Protein 3DDJ (pdb70)

Sequence (270 aa):
NLYFQGNIETLIKNPPILSKEEDRLGSAFKKINEGGIIGRIIVANEKIEGLLTTRDLLSTVESYCCSQGDLYHISSTTPIIIDYTPNPVTVYNTSDEFTAINIVTRNFGSLPVVDINDKPVGIVTEREFLLLYKDLDEIFPVKVFSTKVQTIYKEVRRLDQAVKLLRRGFRRLPVIDDDNNKKVVGIVTVVNAIKKQLAKAVDKLDPDYFYGKVVVKDVVTNLVTIDELASVNRAAAEIVVKRIGSLLILNKDNTIRGIITERDLLIALHHILVEKFKEK

Organism: Saccharolobus solfataricus (strain ATCC 35092 / DSM 1617 / JCM 11322 / P2) (NCBI:txid273057)

Radius of gyration: 19.52 Å; Cα contacts (8 Å, |Δi|>4): 515; chains: 1; bounding box: 47×36×57 Å

Foldseek 3Di:
DVLQVDAPLSFFFPQAEAEQQAACLVCLVRQCPVPPQKYFYDDQATFFIAGLLLLLCLCVPPLAALVSLQCNRGHGPNVRGTPDAAAESRHHPLVVLCVLVVDDQKHFYAHPVRGTGGMHGLLRCLVVLVPDDQDDFLLVQDFVAAAEEQQAAQNVVSNVSVVPDQKHFYAYPVQATQFIAGSVQQSNQSSVCSVVSNCCSRRVDTNNRTGRDAAADARRHGLNVVSVVSVVPDFKHFHADPVRHGGDMHGSSSSSNVVSVRVVVVVVVD

B-factor: mean 29.73, std 10.99, range [14.61, 75.35]

Solvent-accessible surface area: 13476 Å² total

InterPro domains:
  IPR000644 CBS domain [PF00571] (4-54)
  IPR000644 CBS domain [PF00571] (78-128)
  IPR000644 CBS domain [PF00571] (142-193)
  IPR000644 CBS domain [PF00571] (210-265)
  IPR000644 CBS domain [PS51371] (7-62)
  IPR000644 CBS domain [PS51371] (80-139)
  IPR000644 CBS domain [PS51371] (143-199)
  IPR000644 CBS domain [PS51371] (214-270)
  IPR000644 CBS domain [SM00116] (10-56)
  IPR000644 CBS domain [SM00116] (83-131)
  IPR000644 CBS domain [SM00116] (146-194)
  IPR000644 CBS domain [SM00116] (217-265)
  IPR046342 CBS domain superfamily [G3DSA:3.10.580.10] (1-133)
  IPR046342 CBS domain superfamily [G3DSA:3.10.580.10] (134-277)
  IPR046342 CBS domain superfamily [SSF54631] (2-55)
  IPR046342 CBS domain superfamily [SSF54631] (70-195)
  IPR046342 CBS domain superfamily [SSF54631] (207-268)
  IPR051257 Diverse Function CBS-Domain-Containing Protein [PTHR43080] (72-195)

Nearest PDB structures (foldseek):
  3ddj-assembly1_A  TM=1.001E+00  e=5.338E-58  Saccharolobus solfataricus
  4gqy-assembly3_D  TM=8.101E-01  e=2.310E-08  Arabidopsis thaliana
  4gqw-assembly1_A-2  TM=7.712E-01  e=8.957E-08  Arabidopsis thaliana
  3lqn-assembly1_A-2  TM=7.778E-01  e=1.943E-07  Bacillus anthracis
  6xnu-assembly1_B  TM=7.429E-01  e=3.117E-06  Listeria monocytogenes

Secondary structure (DSSP, 8-state):
--TT---GGG--BS--EE-TTSBHHHHHHHTTGGG--EEEEESSSEEEEEEHHHHHGGGTT----HHHHHHHHTSBGGG--BS---EETTS-HHHHHH---S--SEEEEE-TTS-EEEEEEHHHHGGGGGGS----BGGG---S---EETTSBHHHHHH---S--SEEEEE-TTS-EEEEEEHHHHHHHHHHHHHHT-THHHHT-BGGG------B--TTSBHHHHHH--TT--SEEEEE-TTS-EEEEEEHHHHHHHHHHHH--TTTT-

CATH classification: 3.10.580.10 (+1 more: 3.10.580.10)

Structure (mmCIF, N/CA/C/O backbone):
data_3DDJ
#
_entry.id   3DDJ
#
_cell.length_a   39.560
_cell.length_b   48.090
_cell.length_c   83.280
_cell.angle_alpha   90.000
_cell.angle_beta   93.830
_cell.angle_gamma   90.000
#
_symmetry.space_group_name_H-M   'P 1 21 1'
#
loop_
_entity.id
_entity.type
_entity.pdbx_description
1 polymer 'CBS domain-containing protein'
2 non-polymer 'ADENOSINE MONOPHOSPHATE'
3 non-polymer DI(HYDROXYETHYL)ETHER
4 water water
#
loop_
_atom_site.group_PDB
_atom_site.id
_atom_site.type_symbol
_atom_site.label_atom_id
_atom_site.label_alt_id
_atom_site.label_comp_id
_atom_site.label_asym_id
_atom_site.label_entity_id
_atom_site.label_seq_id
_atom_site.pdbx_PDB_ins_code
_atom_site.Cartn_x
_atom_site.Cartn_y
_atom_site.Cartn_z
_atom_site.occupancy
_atom_site.B_iso_or_equiv
_atom_site.auth_seq_id
_atom_site.auth_comp_id
_atom_site.auth_asym_id
_atom_site.auth_atom_id
_atom_site.pdbx_PDB_model_num
ATOM 1 N N . ASN A 1 14 ? 3.386 17.738 -47.340 1.00 53.63 -5 ASN A N 1
ATOM 2 C CA . ASN A 1 14 ? 2.238 18.176 -46.478 1.00 53.45 -5 ASN A CA 1
ATOM 3 C C . ASN A 1 14 ? 1.603 17.041 -45.663 1.00 51.98 -5 ASN A C 1
ATOM 4 O O . ASN A 1 14 ? 0.512 17.210 -45.110 1.00 53.46 -5 ASN A O 1
ATOM 6 N N . LEU A 1 15 ? 2.296 15.903 -45.563 1.00 49.46 -4 LEU A N 1
ATOM 7 C CA . LEU A 1 15 ? 1.710 14.679 -44.993 1.00 45.81 -4 LEU A CA 1
ATOM 8 C C . LEU A 1 15 ? 1.562 14.659 -43.455 1.00 43.29 -4 LEU A C 1
ATOM 9 O O . LEU A 1 15 ? 0.630 14.040 -42.945 1.00 39.80 -4 LEU A O 1
ATOM 14 N N . TYR A 1 16 ? 2.452 15.302 -42.715 1.00 43.54 -3 TYR A N 1
ATOM 15 C CA . TYR A 1 16 ? 2.299 15.357 -41.241 1.00 46.45 -3 TYR A CA 1
ATOM 16 C C . TYR A 1 16 ? 1.034 16.125 -40.786 1.00 45.23 -3 TYR A C 1
ATOM 17 O O . TYR A 1 16 ? 0.423 15.777 -39.759 1.00 47.13 -3 TYR A O 1
ATOM 26 N N . PHE A 1 17 ? 0.658 17.130 -41.578 1.00 46.05 -2 PHE A N 1
ATOM 27 C CA . PHE A 1 17 ? -0.576 17.909 -41.397 1.00 46.57 -2 PHE A CA 1
ATOM 28 C C . PHE A 1 17 ? -1.792 17.225 -41.975 1.00 43.89 -2 PHE A C 1
ATOM 29 O O . PHE A 1 17 ? -2.928 17.700 -41.780 1.00 39.63 -2 PHE A O 1
ATOM 37 N N . GLN A 1 18 ? -1.562 16.151 -42.732 1.00 40.05 -1 GLN A N 1
ATOM 38 C CA . GLN A 1 18 ? -2.633 15.476 -43.453 1.00 39.46 -1 GLN A CA 1
ATOM 39 C C . GLN A 1 18 ? -3.138 14.217 -42.751 1.00 34.95 -1 GLN A C 1
ATOM 40 O O . GLN A 1 18 ? -4.059 13.560 -43.236 1.00 31.97 -1 GLN A O 1
ATOM 46 N N . GLY A 1 19 ? -2.570 13.924 -41.579 1.00 33.06 0 GLY A N 1
ATOM 47 C CA . GLY A 1 19 ? -3.107 12.887 -40.690 1.00 32.39 0 GLY A CA 1
ATOM 48 C C . GLY A 1 19 ? -4.591 13.043 -40.438 1.00 32.45 0 GLY A C 1
ATOM 49 O O . GLY A 1 19 ? -5.112 14.161 -40.397 1.00 34.65 0 GLY A O 1
ATOM 58 N N . ASN A 1 21 ? -6.023 12.383 -37.750 1.00 28.41 2 ASN A N 1
ATOM 59 C CA . ASN A 1 21 ? -6.241 12.775 -36.377 1.00 27.91 2 ASN A CA 1
ATOM 60 C C . ASN A 1 21 ? -4.952 12.780 -35.546 1.00 26.24 2 ASN A C 1
ATOM 61 O O . ASN A 1 21 ? -3.854 12.491 -36.025 1.00 25.90 2 ASN A O 1
ATOM 66 N N . ILE A 1 22 ? -5.112 13.180 -34.291 1.00 26.05 3 ILE A N 1
ATOM 67 C CA . ILE A 1 22 ? -4.007 13.327 -33.361 1.00 24.87 3 ILE A CA 1
ATOM 68 C C . ILE A 1 22 ? -3.241 12.000 -33.111 1.00 24.59 3 ILE A C 1
ATOM 69 O O . ILE A 1 22 ? -2.098 12.003 -32.621 1.00 25.42 3 ILE A O 1
ATOM 74 N N . GLU A 1 23 ? -3.837 10.859 -33.433 1.00 28.71 4 GLU A N 1
ATOM 75 C CA . GLU A 1 23 ? -3.129 9.562 -33.316 1.00 29.01 4 GLU A CA 1
ATOM 76 C C . GLU A 1 23 ? -1.844 9.535 -34.172 1.00 29.42 4 GLU A C 1
ATOM 77 O O . GLU A 1 23 ? -0.902 8.804 -33.855 1.00 30.69 4 GLU A O 1
ATOM 83 N N . THR A 1 24 ? -1.816 10.325 -35.243 1.00 28.64 5 THR A N 1
ATOM 84 C CA . THR A 1 24 ? -0.598 10.515 -36.068 1.00 29.62 5 THR A CA 1
ATOM 85 C C . THR A 1 24 ? 0.617 10.895 -35.226 1.00 30.03 5 THR A C 1
ATOM 86 O O . THR A 1 24 ? 1.733 10.465 -35.478 1.00 31.45 5 THR A O 1
ATOM 90 N N . LEU A 1 25 ? 0.382 11.684 -34.190 1.00 29.79 6 LEU A N 1
ATOM 91 C CA . LEU A 1 25 ? 1.431 12.356 -33.470 1.00 29.21 6 LEU A CA 1
ATOM 92 C C . LEU A 1 25 ? 1.710 11.757 -32.085 1.00 24.76 6 LEU A C 1
ATOM 93 O O . LEU A 1 25 ? 2.793 11.941 -31.538 1.00 28.35 6 LEU A O 1
ATOM 106 N N . ILE A 1 27 ? 2.243 9.760 -28.512 1.00 22.56 8 ILE A N 1
ATOM 107 C CA . ILE A 1 27 ? 3.045 8.704 -27.923 1.00 25.20 8 ILE A CA 1
ATOM 108 C C . ILE A 1 27 ? 2.078 7.694 -27.348 1.00 26.99 8 ILE A C 1
ATOM 109 O O . ILE A 1 27 ? 1.224 8.050 -26.567 1.00 24.04 8 ILE A O 1
ATOM 114 N N . LYS A 1 28 ? 2.199 6.432 -27.772 1.00 26.38 9 LYS A N 1
ATOM 115 C CA . LYS A 1 28 ? 1.325 5.333 -27.298 1.00 27.57 9 LYS A CA 1
ATOM 116 C C . LYS A 1 28 ? 1.930 4.769 -26.017 1.00 27.87 9 LYS A C 1
ATOM 117 O O . LYS A 1 28 ? 3.080 4.987 -25.726 1.00 30.17 9 LYS A O 1
ATOM 123 N N . ASN A 1 29 ? 1.199 4.047 -25.201 1.00 34.01 10 ASN A N 1
ATOM 124 C CA . ASN A 1 29 ? 1.895 3.523 -23.980 1.00 36.74 10 ASN A CA 1
ATOM 125 C C . ASN A 1 29 ? 2.688 4.558 -23.106 1.00 37.78 10 ASN A C 1
ATOM 126 O O . ASN A 1 29 ? 3.814 4.302 -22.642 1.00 38.08 10 ASN A O 1
ATOM 131 N N . PRO A 1 30 ? 2.073 5.728 -22.818 1.00 35.81 11 PRO A N 1
ATOM 132 C CA . PRO A 1 30 ?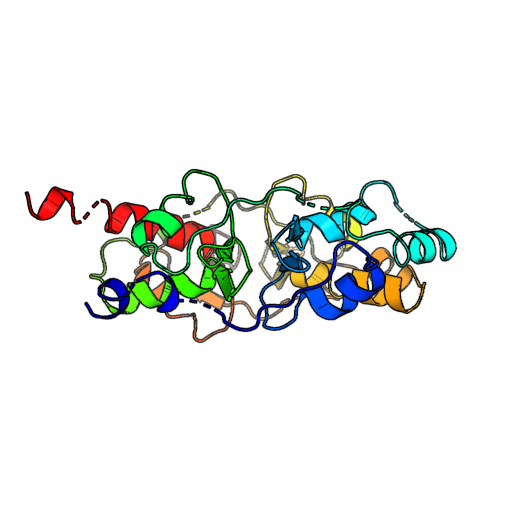 2.690 6.700 -21.924 1.00 34.88 11 PRO A CA 1
ATOM 133 C C . PRO A 1 30 ? 2.632 6.135 -20.497 1.00 28.85 11 PRO A C 1
ATOM 134 O O . PRO A 1 30 ? 1.851 5.239 -20.261 1.00 27.22 11 PRO A O 1
ATOM 138 N N . PRO A 1 31 ? 3.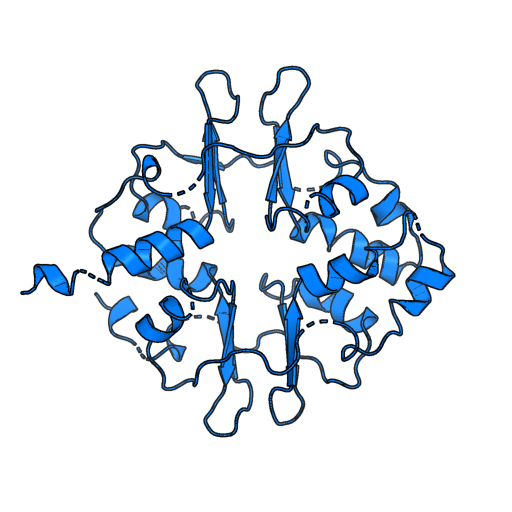461 6.649 -19.567 1.00 30.87 12 PRO A N 1
ATOM 139 C CA . PRO A 1 31 ? 3.362 6.135 -18.205 1.00 28.65 12 PRO A CA 1
ATOM 140 C C . PRO A 1 31 ? 1.974 6.429 -17.594 1.00 26.19 12 PRO A C 1
ATOM 141 O O . PRO A 1 31 ? 1.461 7.561 -17.676 1.00 28.20 12 PRO A O 1
ATOM 145 N N . ILE A 1 32 ? 1.381 5.396 -17.009 1.00 25.23 13 ILE A N 1
ATOM 146 C CA . ILE A 1 32 ? 0.089 5.474 -16.345 1.00 25.57 13 ILE A CA 1
ATOM 147 C C . ILE A 1 32 ? 0.234 4.865 -14.955 1.00 26.43 13 ILE A C 1
ATOM 148 O O . ILE A 1 32 ? 0.938 3.880 -14.793 1.00 26.32 13 ILE A O 1
ATOM 153 N N . LEU A 1 33 ? -0.380 5.490 -13.954 1.00 25.45 14 LEU A N 1
ATOM 154 C CA . LEU A 1 33 ? -0.533 4.915 -12.617 1.00 24.60 14 LEU A CA 1
ATOM 155 C C . LEU A 1 33 ? -1.979 5.088 -12.187 1.00 24.71 14 LEU A C 1
ATOM 156 O O . LEU A 1 33 ? -2.727 5.878 -12.786 1.00 25.46 14 LEU A O 1
ATOM 161 N N . SER A 1 34 ? -2.384 4.352 -11.162 1.00 25.44 15 SER A N 1
ATOM 162 C CA . SER A 1 34 ? -3.743 4.468 -10.651 1.00 25.89 15 SER A CA 1
ATOM 163 C C . SER A 1 34 ? -3.815 5.505 -9.552 1.00 25.45 15 SER A C 1
ATOM 164 O O . SER A 1 34 ? -2.798 5.906 -8.964 1.00 24.83 15 SER A O 1
ATOM 167 N N . LYS A 1 35 ? -5.026 5.963 -9.279 1.00 30.18 16 LYS A N 1
ATOM 168 C CA . LYS A 1 35 ? -5.249 6.947 -8.219 1.00 34.20 16 LYS A CA 1
ATOM 169 C C . LYS A 1 35 ? -4.870 6.381 -6.816 1.00 31.59 16 LYS A C 1
ATOM 170 O O . LYS A 1 35 ? -4.533 7.160 -5.921 1.00 35.64 16 LYS A O 1
ATOM 176 N N . GLU A 1 36 ? -4.888 5.051 -6.665 1.00 32.23 17 GLU A N 1
ATOM 177 C CA A GLU A 1 36 ? -4.522 4.391 -5.393 0.50 32.88 17 GLU A CA 1
ATOM 178 C CA B GLU A 1 36 ? -4.517 4.405 -5.383 0.50 32.68 17 GLU A CA 1
ATOM 179 C C . GLU A 1 36 ? -3.001 4.294 -5.224 1.00 31.23 17 GLU A C 1
ATOM 180 O O . GLU A 1 36 ? -2.510 3.961 -4.146 1.00 30.39 17 GLU A O 1
ATOM 191 N N . ASP A 1 37 ? -2.249 4.548 -6.290 1.00 26.39 18 ASP A N 1
ATOM 192 C CA . ASP A 1 37 ? -0.785 4.508 -6.212 1.00 25.00 18 ASP A CA 1
ATOM 193 C C . ASP A 1 37 ? -0.232 5.649 -5.362 1.00 23.85 18 ASP A C 1
ATOM 194 O O . ASP A 1 37 ? -0.907 6.630 -5.104 1.00 25.56 18 ASP A O 1
ATOM 199 N N . ARG A 1 38 ? 1.022 5.499 -4.929 1.00 26.04 19 ARG A N 1
ATOM 200 C CA . ARG A 1 38 ? 1.691 6.448 -4.057 1.00 23.85 19 ARG A CA 1
ATOM 201 C C . ARG A 1 38 ? 2.775 7.202 -4.849 1.00 22.50 19 ARG A C 1
ATOM 202 O O . ARG A 1 38 ? 3.214 6.756 -5.910 1.00 22.40 19 ARG A O 1
ATOM 210 N N . LEU A 1 39 ? 3.177 8.365 -4.348 1.00 21.49 20 LEU A N 1
ATOM 211 C CA . LEU A 1 39 ? 4.146 9.197 -5.059 1.00 21.97 20 LEU A CA 1
ATOM 212 C C . LEU A 1 39 ? 5.498 8.498 -5.280 1.00 19.74 20 LEU A C 1
ATOM 213 O O . LEU A 1 39 ? 6.165 8.780 -6.267 1.00 20.66 20 LEU A O 1
ATOM 218 N N . GLY A 1 40 ? 5.894 7.609 -4.358 1.00 19.85 21 GLY A N 1
ATOM 219 C CA . GLY A 1 40 ? 7.115 6.813 -4.558 1.00 23.66 21 GLY A CA 1
ATOM 220 C C . GLY A 1 40 ? 7.191 6.158 -5.932 1.00 24.83 21 GLY A C 1
ATOM 221 O O . GLY A 1 40 ? 8.217 6.254 -6.631 1.00 25.28 21 GLY A O 1
ATOM 222 N N . SER A 1 41 ? 6.087 5.527 -6.346 1.00 24.50 22 SER A N 1
ATOM 223 C CA . SER A 1 41 ? 5.982 4.913 -7.675 1.00 23.10 22 SER A CA 1
ATOM 224 C C . SER A 1 41 ? 6.094 5.946 -8.785 1.00 21.96 22 SER A C 1
ATOM 225 O O . SER A 1 41 ? 6.675 5.672 -9.834 1.00 23.88 22 SER A O 1
ATOM 228 N N . ALA A 1 42 ? 5.510 7.129 -8.565 1.00 21.99 23 ALA A N 1
ATOM 229 C CA . ALA A 1 42 ? 5.536 8.225 -9.536 1.00 21.64 23 ALA A CA 1
ATOM 230 C C . ALA A 1 42 ? 6.955 8.759 -9.753 1.00 24.06 23 ALA A C 1
ATOM 231 O O . ALA A 1 42 ? 7.365 9.018 -10.902 1.00 21.39 23 ALA A O 1
ATOM 233 N N . PHE A 1 43 ? 7.705 8.916 -8.649 1.00 23.76 24 PHE A N 1
ATOM 234 C CA . PHE A 1 43 ? 9.105 9.388 -8.741 1.00 24.99 24 PHE A CA 1
ATOM 235 C C . PHE A 1 43 ? 9.973 8.462 -9.618 1.00 26.21 24 PHE A C 1
ATOM 236 O O . PHE A 1 43 ? 10.851 8.926 -10.345 1.00 28.14 24 PHE A O 1
ATOM 244 N N . LYS A 1 44 ? 9.697 7.177 -9.572 1.00 26.71 25 LYS A N 1
ATOM 245 C CA . LYS A 1 44 ? 10.389 6.191 -10.426 1.00 28.99 25 LYS A CA 1
ATOM 246 C C . LYS A 1 44 ? 9.990 6.258 -11.904 1.00 32.80 25 LYS A C 1
ATOM 247 O O . LYS A 1 44 ? 10.838 6.110 -12.780 1.00 31.82 25 LYS A O 1
ATOM 253 N N . LYS A 1 45 ? 8.719 6.537 -12.185 1.00 30.13 26 LYS A N 1
ATOM 254 C CA . LYS A 1 45 ? 8.220 6.532 -13.566 1.00 33.01 26 LYS A CA 1
ATOM 255 C C . LYS A 1 45 ? 8.205 7.894 -14.286 1.00 32.21 26 LYS A C 1
ATOM 256 O O . LYS A 1 45 ? 7.913 7.961 -15.483 1.00 32.20 26 LYS A O 1
ATOM 262 N N . ILE A 1 46 ? 8.459 8.982 -13.568 1.00 29.76 27 ILE A N 1
ATOM 263 C CA . ILE A 1 46 ? 8.140 10.307 -14.102 1.00 31.53 27 ILE A CA 1
ATOM 264 C C . ILE A 1 46 ? 8.886 10.654 -15.412 1.00 37.08 27 ILE A C 1
ATOM 265 O O . ILE A 1 46 ? 8.336 11.356 -16.273 1.00 37.74 27 ILE A O 1
ATOM 270 N N . ASN A 1 47 ? 10.107 10.161 -15.576 1.00 36.13 28 ASN A N 1
ATOM 271 C CA . ASN A 1 47 ? 10.871 10.514 -16.777 1.00 39.39 28 ASN A CA 1
ATOM 272 C C . ASN A 1 47 ? 10.840 9.395 -17.858 1.00 39.97 28 ASN A C 1
ATOM 273 O O . ASN A 1 47 ? 11.570 9.469 -18.868 1.00 38.40 28 ASN A O 1
ATOM 278 N N . GLU A 1 48 ? 9.977 8.391 -17.661 1.00 39.29 29 GLU A N 1
ATOM 279 C CA . GLU A 1 48 ? 9.769 7.312 -18.630 1.00 40.88 29 GLU A CA 1
ATOM 280 C C . GLU A 1 48 ? 9.351 7.848 -20.003 1.00 41.71 29 GLU A C 1
ATOM 281 O O . GLU A 1 48 ? 8.427 8.652 -20.113 1.00 39.31 29 GLU A O 1
ATOM 287 N N . GLY A 1 49 ? 10.051 7.412 -21.053 1.00 43.43 30 GLY A N 1
ATOM 288 C CA . GLY A 1 49 ? 9.833 7.930 -22.413 1.00 42.07 30 GLY A CA 1
ATOM 289 C C . GLY A 1 49 ? 10.183 9.397 -22.611 1.00 42.80 30 GLY A C 1
ATOM 290 O O . GLY A 1 49 ? 9.878 9.977 -23.669 1.00 43.82 30 GLY A O 1
ATOM 291 N N . GLY A 1 50 ? 10.797 10.028 -21.601 1.00 41.17 31 GLY A N 1
ATOM 292 C CA . GLY A 1 50 ? 11.042 11.475 -21.636 1.00 38.31 31 GLY A CA 1
ATOM 293 C C . GLY A 1 50 ? 9.785 12.319 -21.681 1.00 36.67 31 GLY A C 1
ATOM 294 O O . GLY A 1 50 ? 9.791 13.473 -22.165 1.00 36.21 31 GLY A O 1
ATOM 295 N N . ILE A 1 51 ? 8.683 11.774 -21.176 1.00 33.08 32 ILE A N 1
ATOM 296 C CA A ILE A 1 51 ? 7.412 12.495 -21.226 0.50 31.89 32 ILE A CA 1
ATOM 297 C CA B ILE A 1 51 ? 7.414 12.480 -21.233 0.50 31.74 32 ILE A CA 1
ATOM 298 C C . ILE A 1 51 ? 7.364 13.573 -20.142 1.00 30.42 32 ILE A C 1
ATOM 299 O O . ILE A 1 51 ? 6.986 14.725 -20.404 1.00 30.92 32 ILE A O 1
ATOM 308 N N . GLY A 1 52 ? 7.767 13.224 -18.927 1.00 27.35 33 GLY A N 1
ATOM 309 C CA . GLY A 1 52 ? 7.766 14.175 -17.823 1.00 24.90 33 GLY A CA 1
ATOM 310 C C . GLY A 1 52 ? 6.406 14.357 -17.157 1.00 25.13 33 GLY A C 1
ATOM 311 O O . GLY A 1 52 ? 6.241 15.276 -16.348 1.00 25.04 33 GLY A O 1
ATOM 312 N N . ARG A 1 53 ? 5.435 13.519 -17.542 1.00 23.73 34 ARG A N 1
ATOM 313 C CA . ARG A 1 53 ? 4.090 13.491 -16.945 1.00 24.90 34 ARG A CA 1
ATOM 314 C C . ARG A 1 53 ? 3.581 12.063 -16.853 1.00 24.16 34 ARG A C 1
ATOM 315 O O . ARG A 1 53 ? 3.946 11.202 -17.653 1.00 25.61 34 ARG A O 1
ATOM 323 N N . ILE A 1 54 ? 2.755 11.818 -15.851 1.00 22.54 35 ILE A N 1
ATOM 324 C CA . ILE A 1 54 ? 2.123 10.515 -15.648 1.00 19.80 35 ILE A CA 1
ATOM 325 C C . ILE A 1 54 ? 0.612 10.692 -15.698 1.00 19.09 35 ILE A C 1
ATOM 326 O O . ILE A 1 54 ? 0.055 11.463 -14.951 1.00 19.68 35 ILE A O 1
ATOM 331 N N . ILE A 1 55 ? -0.033 9.957 -16.579 1.00 19.15 36 ILE A N 1
ATOM 332 C CA . ILE A 1 55 ? -1.503 9.932 -16.615 1.00 19.91 36 ILE A CA 1
ATOM 333 C C . ILE A 1 55 ? -1.974 9.083 -15.438 1.00 18.86 36 ILE A C 1
ATOM 334 O O . ILE A 1 55 ? -1.453 8.007 -15.202 1.00 22.32 36 ILE A O 1
ATOM 339 N N . VAL A 1 56 ? -2.951 9.594 -14.691 1.00 20.55 37 VAL A N 1
ATOM 340 C CA . VAL A 1 56 ? -3.535 8.845 -13.570 1.00 19.19 37 VAL A CA 1
ATOM 341 C C . VAL A 1 56 ? -4.902 8.365 -14.069 1.00 19.58 37 VAL A C 1
ATOM 342 O O . VAL A 1 56 ? -5.729 9.176 -14.525 1.00 20.70 37 VAL A O 1
ATOM 346 N N . ALA A 1 57 ? -5.080 7.057 -14.062 1.00 22.69 38 ALA A N 1
ATOM 347 C CA . ALA A 1 57 ? -6.275 6.451 -14.603 1.00 22.31 38 ALA A CA 1
ATOM 348 C C . ALA A 1 57 ? -6.494 5.109 -13.977 1.00 27.74 38 ALA A C 1
ATOM 349 O O . ALA A 1 57 ? -5.573 4.451 -13.499 1.00 27.61 38 ALA A O 1
ATOM 351 N N . ASN A 1 58 ? -7.741 4.697 -14.014 1.00 33.62 39 ASN A N 1
ATOM 352 C CA . ASN A 1 58 ? -8.054 3.303 -13.781 1.00 36.14 39 ASN A CA 1
ATOM 353 C C . ASN A 1 58 ? -8.704 2.813 -15.081 1.00 36.75 39 ASN A C 1
ATOM 354 O O . ASN A 1 58 ? -7.987 2.531 -16.047 1.00 39.99 39 ASN A O 1
ATOM 359 N N . GLU A 1 59 ? -10.017 2.772 -15.163 1.00 33.39 40 GLU A N 1
ATOM 360 C CA . GLU A 1 59 ? -10.653 2.563 -16.463 1.00 34.44 40 GLU A CA 1
ATOM 361 C C . GLU A 1 59 ? -10.611 3.895 -17.220 1.00 34.03 40 GLU A C 1
ATOM 362 O O . GLU A 1 59 ? -10.152 3.952 -18.353 1.00 40.51 40 GLU A O 1
ATOM 364 N N . LYS A 1 60 ? -11.056 4.959 -16.562 1.00 29.71 41 LYS A N 1
ATOM 365 C CA . LYS A 1 60 ? -11.088 6.277 -17.147 1.00 27.23 41 LYS A CA 1
ATOM 366 C C . LYS A 1 60 ? -9.963 7.138 -16.574 1.00 24.50 41 LYS A C 1
ATOM 367 O O . LYS A 1 60 ? -9.490 6.911 -15.469 1.00 22.66 41 LYS A O 1
ATOM 371 N N . ILE A 1 61 ? -9.527 8.113 -17.351 1.00 22.12 42 ILE A N 1
ATOM 372 C CA . ILE A 1 61 ? -8.583 9.108 -16.847 1.00 20.12 42 ILE A CA 1
ATOM 373 C C . ILE A 1 61 ? -9.173 9.897 -15.657 1.00 19.29 42 ILE A C 1
ATOM 374 O O . ILE A 1 61 ? -10.340 10.295 -15.669 1.00 20.29 42 ILE A O 1
ATOM 379 N N . GLU A 1 62 ? -8.351 10.080 -14.620 1.00 19.18 43 GLU A N 1
ATOM 380 C CA . GLU A 1 62 ? -8.705 10.846 -13.430 1.00 21.01 43 GLU A CA 1
ATOM 381 C C . GLU A 1 62 ? -7.833 12.067 -13.149 1.00 20.24 43 GLU A C 1
ATOM 382 O O . GLU A 1 62 ? -8.242 12.994 -12.421 1.00 18.96 43 GLU A O 1
ATOM 388 N N . GLY A 1 63 ? -6.612 12.049 -13.651 1.00 19.78 44 GLY A N 1
ATOM 389 C CA . GLY A 1 63 ? -5.688 13.105 -13.313 1.00 20.38 44 GLY A CA 1
ATOM 390 C C . GLY A 1 63 ? -4.446 13.060 -14.157 1.00 20.27 44 GLY A C 1
ATOM 391 O O . GLY A 1 63 ? -4.232 12.139 -14.941 1.00 18.14 44 GLY A O 1
ATOM 392 N N . LEU A 1 64 ? -3.646 14.098 -14.015 1.00 23.57 45 LEU A N 1
ATOM 393 C CA . LEU A 1 64 ? -2.366 14.176 -14.687 1.00 21.04 45 LEU A CA 1
ATOM 394 C C . LEU A 1 64 ? -1.350 14.671 -13.664 1.00 21.45 45 LEU A C 1
ATOM 395 O O . LEU A 1 64 ? -1.565 15.702 -13.000 1.00 22.57 45 LEU A O 1
ATOM 400 N N . LEU A 1 65 ? -0.284 13.903 -13.499 1.00 21.46 46 LEU A N 1
ATOM 401 C CA . LEU A 1 65 ? 0.733 14.223 -12.512 1.00 22.84 46 LEU A CA 1
ATOM 402 C C . LEU A 1 65 ? 1.947 14.701 -13.269 1.00 22.23 46 LEU A C 1
ATOM 403 O O . LEU A 1 65 ? 2.592 13.950 -13.999 1.00 20.98 46 LEU A O 1
ATOM 408 N N . THR A 1 66 ? 2.214 15.995 -13.156 1.00 23.07 47 THR A N 1
ATOM 409 C CA . THR A 1 66 ? 3.289 16.637 -13.918 1.00 24.59 47 THR A CA 1
ATOM 410 C C . THR A 1 66 ? 4.578 16.691 -13.103 1.00 26.33 47 THR A C 1
ATOM 411 O O . THR A 1 66 ? 4.597 16.493 -11.878 1.00 22.28 47 THR A O 1
ATOM 415 N N . THR A 1 67 ? 5.662 16.995 -13.794 1.00 26.62 48 THR A N 1
ATOM 416 C CA . THR A 1 67 ? 6.944 17.211 -13.122 1.00 26.86 48 THR A CA 1
ATOM 417 C C . THR A 1 67 ? 6.848 18.321 -12.097 1.00 26.09 48 THR A C 1
ATOM 418 O O . THR A 1 67 ? 7.344 18.173 -10.991 1.00 24.72 48 THR A O 1
ATOM 422 N N . ARG A 1 68 ? 6.199 19.415 -12.451 1.00 28.82 49 ARG A N 1
ATOM 423 C CA . ARG A 1 68 ? 5.926 20.497 -11.512 1.00 30.26 49 ARG A CA 1
ATOM 424 C C . ARG A 1 68 ? 5.187 20.042 -10.268 1.00 30.64 49 ARG A C 1
ATOM 425 O O . ARG A 1 68 ? 5.552 20.420 -9.137 1.00 28.87 49 ARG A O 1
ATOM 433 N N . ASP A 1 69 ? 4.145 19.232 -10.481 1.00 28.58 50 ASP A N 1
ATOM 434 C CA . ASP A 1 69 ? 3.344 18.642 -9.387 1.00 26.14 50 ASP A CA 1
ATOM 435 C C . ASP A 1 69 ? 4.259 17.928 -8.409 1.00 26.33 50 ASP A C 1
ATOM 436 O O . ASP A 1 69 ? 4.172 18.139 -7.211 1.00 25.31 50 ASP A O 1
ATOM 441 N N . LEU A 1 70 ? 5.157 17.108 -8.926 1.00 22.61 51 LEU A N 1
ATOM 442 C CA . LEU A 1 70 ? 6.033 16.339 -8.060 1.00 24.84 51 LEU A CA 1
ATOM 443 C C . LEU A 1 70 ? 7.057 17.209 -7.401 1.00 25.23 51 LEU A C 1
ATOM 444 O O . LEU A 1 70 ? 7.372 16.976 -6.231 1.00 23.49 51 LEU A O 1
ATOM 449 N N . LEU A 1 71 ? 7.614 18.193 -8.128 1.00 23.14 52 LEU A N 1
ATOM 450 C CA . LEU A 1 71 ? 8.598 19.102 -7.508 1.00 25.07 52 LEU A CA 1
ATOM 451 C C . LEU A 1 71 ? 7.973 19.954 -6.408 1.00 24.59 52 LEU A C 1
ATOM 452 O O . LEU A 1 71 ? 8.658 20.329 -5.459 1.00 24.81 52 LEU A O 1
ATOM 457 N N . SER A 1 72 ? 6.682 20.253 -6.525 1.00 23.67 53 SER A N 1
ATOM 458 C CA . SER A 1 72 ? 5.962 20.987 -5.477 1.00 25.74 53 SER A CA 1
ATOM 459 C C . SER A 1 72 ? 5.860 20.278 -4.102 1.00 26.42 53 SER A C 1
ATOM 460 O O . SER A 1 72 ? 5.601 20.926 -3.076 1.00 26.59 53 SER A O 1
ATOM 463 N N . THR A 1 73 ? 6.110 18.971 -4.069 1.00 24.05 54 THR A N 1
ATOM 464 C CA . THR A 1 73 ? 6.096 18.215 -2.804 1.00 24.10 54 THR A CA 1
ATOM 465 C C . THR A 1 73 ? 7.065 18.782 -1.763 1.00 26.82 54 THR A C 1
ATOM 466 O O . THR A 1 73 ? 6.785 18.734 -0.577 1.00 28.76 54 THR A O 1
ATOM 470 N N . VAL A 1 74 ? 8.182 19.352 -2.195 1.00 29.66 55 VAL A N 1
ATOM 471 C CA . VAL A 1 74 ? 9.144 19.917 -1.244 1.00 34.69 55 VAL A CA 1
ATOM 472 C C . VAL A 1 74 ? 9.058 21.450 -1.159 1.00 38.28 55 VAL A C 1
ATOM 473 O O . VAL A 1 74 ? 9.993 22.103 -0.670 1.00 42.14 55 VAL A O 1
ATOM 477 N N . GLU A 1 75 ? 7.947 22.014 -1.612 1.00 39.58 56 GLU A N 1
ATOM 478 C CA . GLU A 1 75 ? 7.808 23.460 -1.739 1.00 45.43 56 GLU A CA 1
ATOM 479 C C . GLU A 1 75 ? 7.906 24.121 -0.369 1.00 47.94 56 GLU A C 1
ATOM 480 O O . GLU A 1 75 ? 8.504 25.203 -0.251 1.00 49.89 56 GLU A O 1
ATOM 482 N N . SER A 1 76 ? 7.360 23.466 0.663 1.00 50.99 57 SER A N 1
ATOM 483 C CA . SER A 1 76 ? 7.464 23.977 2.056 1.00 52.38 57 SER A CA 1
ATOM 484 C C . SER A 1 76 ? 8.511 23.252 2.934 1.00 54.87 57 SER A C 1
ATOM 485 O O . SER A 1 76 ? 8.267 23.059 4.133 1.00 56.92 57 SER A O 1
ATOM 487 N N . TYR A 1 77 ? 9.648 22.843 2.346 1.00 54.43 58 TYR A N 1
ATOM 488 C CA . TYR A 1 77 ? 10.806 22.324 3.108 1.00 55.10 58 TYR A CA 1
ATOM 489 C C . TYR A 1 77 ? 12.104 23.044 2.715 1.00 57.27 58 TYR A C 1
ATOM 490 O O . TYR A 1 77 ? 12.187 23.659 1.648 1.00 58.07 58 TYR A O 1
ATOM 499 N N . CYS A 1 78 ? 13.121 22.926 3.571 1.00 57.80 59 CYS A N 1
ATOM 500 C CA . CYS A 1 78 ? 14.435 23.529 3.332 1.00 57.75 59 CYS A CA 1
ATOM 501 C C . CYS A 1 78 ? 15.572 22.524 3.616 1.00 57.52 59 CYS A C 1
ATOM 502 O O . CYS A 1 78 ? 15.345 21.428 4.159 1.00 56.72 59 CYS A O 1
ATOM 504 N N . CYS A 1 82 ? 13.891 19.351 5.772 1.00 42.92 63 CYS A N 1
ATOM 505 C CA . CYS A 1 82 ? 13.497 18.104 5.109 1.00 41.00 63 CYS A CA 1
ATOM 506 C C . CYS A 1 82 ? 14.190 16.824 5.626 1.00 37.93 63 CYS A C 1
ATOM 507 O O . CYS A 1 82 ? 15.331 16.506 5.264 1.00 39.89 63 CYS A O 1
ATOM 510 N N . SER A 1 83 ? 13.457 16.083 6.442 1.00 31.14 64 SER A N 1
ATOM 511 C CA . SER A 1 83 ? 14.006 14.949 7.157 1.00 27.09 64 SER A CA 1
ATOM 512 C C . SER A 1 83 ? 13.879 13.668 6.343 1.00 22.72 64 SER A C 1
ATOM 513 O O . SER A 1 83 ? 13.202 13.644 5.333 1.00 22.85 64 SER A O 1
ATOM 516 N N . GLN A 1 84 ? 14.501 12.591 6.826 1.00 23.23 65 GLN A N 1
ATOM 517 C CA . GLN A 1 84 ? 14.243 11.225 6.342 1.00 21.09 65 GLN A CA 1
ATOM 518 C C . GLN A 1 84 ? 12.747 10.893 6.427 1.00 20.16 65 GLN A C 1
ATOM 519 O O . GLN A 1 84 ? 12.163 10.347 5.468 1.00 18.99 65 GLN A O 1
ATOM 525 N N . GLY A 1 85 ? 12.117 11.230 7.554 1.00 19.93 66 GLY A N 1
ATOM 526 C CA . GLY A 1 85 ? 10.672 11.017 7.757 1.00 21.07 66 GLY A CA 1
ATOM 527 C C . GLY A 1 85 ? 9.791 11.775 6.773 1.00 21.97 66 GLY A C 1
ATOM 528 O O . GLY A 1 85 ? 8.811 11.233 6.267 1.00 22.12 66 GLY A O 1
ATOM 529 N N . ASP A 1 86 ? 10.166 13.025 6.500 1.00 21.81 67 ASP A N 1
ATOM 530 C CA . ASP A 1 86 ? 9.465 13.869 5.526 1.00 23.20 67 ASP A CA 1
ATOM 531 C C . ASP A 1 86 ? 9.492 13.258 4.141 1.00 20.94 67 ASP A C 1
ATOM 532 O O . ASP A 1 86 ? 8.500 13.229 3.433 1.00 22.36 67 ASP A O 1
ATOM 537 N N . LEU A 1 87 ? 10.666 12.793 3.734 1.00 19.41 68 LEU A N 1
ATOM 538 C CA . LEU A 1 87 ? 10.807 12.115 2.452 1.00 19.94 68 LEU A CA 1
ATOM 539 C C . LEU A 1 87 ? 10.016 10.810 2.384 1.00 20.24 68 LEU A C 1
ATOM 540 O O . LEU A 1 87 ? 9.428 10.487 1.363 1.00 20.67 68 LEU A O 1
ATOM 545 N N . TYR A 1 88 ? 9.988 10.064 3.479 1.00 19.31 69 TYR A N 1
ATOM 546 C CA . TYR A 1 88 ? 9.176 8.865 3.548 1.00 19.09 69 TYR A CA 1
ATOM 547 C C . TYR A 1 88 ? 7.698 9.192 3.380 1.00 20.02 69 TYR A C 1
ATOM 548 O O . TYR A 1 88 ? 6.967 8.525 2.639 1.00 16.52 69 TYR A O 1
ATOM 557 N N . HIS A 1 89 ? 7.254 10.238 4.063 1.00 20.75 70 HIS A N 1
ATOM 558 C CA . HIS A 1 89 ? 5.868 10.648 3.927 1.00 24.00 70 HIS A CA 1
ATOM 559 C C . HIS A 1 89 ? 5.471 11.117 2.524 1.00 20.90 70 HIS A C 1
ATOM 560 O O . HIS A 1 89 ? 4.379 10.792 2.042 1.00 20.58 70 HIS A O 1
ATOM 567 N N . ILE A 1 90 ? 6.374 11.791 1.853 1.00 21.77 71 ILE A N 1
ATOM 568 C CA . ILE A 1 90 ? 6.183 12.063 0.422 1.00 20.21 71 ILE A CA 1
ATOM 569 C C . ILE A 1 90 ? 6.040 10.758 -0.364 1.00 21.71 71 ILE A C 1
ATOM 570 O O . ILE A 1 90 ? 5.082 10.574 -1.092 1.00 19.52 71 ILE A O 1
ATOM 575 N N . SER A 1 91 ? 6.953 9.816 -0.130 1.00 19.92 72 SER A N 1
ATOM 576 C CA A SER A 1 91 ? 6.964 8.549 -0.854 0.50 20.45 72 SER A CA 1
ATOM 577 C CA B SER A 1 91 ? 6.970 8.527 -0.855 0.50 20.11 72 SER A CA 1
ATOM 578 C C . SER A 1 91 ? 5.640 7.783 -0.726 1.00 20.75 72 SER A C 1
ATOM 579 O O . SER A 1 91 ? 5.176 7.158 -1.680 1.00 20.32 72 SER A O 1
ATOM 584 N N . THR A 1 92 ? 5.022 7.865 0.448 1.00 20.52 73 THR A N 1
ATOM 585 C CA . THR A 1 92 ? 3.796 7.106 0.738 1.00 22.13 73 THR A CA 1
ATOM 586 C C . THR A 1 92 ? 2.523 7.952 0.516 1.00 22.82 73 THR A C 1
ATOM 587 O O . THR A 1 92 ? 1.421 7.490 0.806 1.00 24.05 73 THR A O 1
ATOM 591 N N . THR A 1 93 ? 2.673 9.179 0.019 1.00 24.34 74 THR A N 1
ATOM 592 C CA . THR A 1 93 ? 1.525 10.075 -0.239 1.00 24.82 74 THR A CA 1
ATOM 593 C C . THR A 1 93 ? 0.743 9.557 -1.424 1.00 24.72 74 THR A C 1
ATOM 594 O O . THR A 1 93 ? 1.338 9.206 -2.449 1.00 21.88 74 THR A O 1
ATOM 598 N N . PRO A 1 94 ? -0.598 9.477 -1.282 1.00 25.45 75 PRO A N 1
ATOM 599 C CA . PRO A 1 94 ? -1.466 9.102 -2.409 1.00 25.03 75 PRO A CA 1
ATOM 600 C C . PRO A 1 94 ? -1.306 10.056 -3.590 1.00 24.88 75 PRO A C 1
ATOM 601 O O . PRO A 1 94 ? -1.204 11.263 -3.420 1.00 21.33 75 PRO A O 1
ATOM 605 N N . ILE A 1 95 ? -1.231 9.507 -4.795 1.00 25.30 76 ILE A N 1
ATOM 606 C CA A ILE A 1 95 ? -1.066 10.328 -6.001 0.50 24.85 76 ILE A CA 1
ATOM 607 C CA B ILE A 1 95 ? -1.046 10.330 -5.981 0.50 26.47 76 ILE A CA 1
ATOM 608 C C . ILE A 1 95 ? -2.192 11.367 -6.112 1.00 24.88 76 ILE A C 1
ATOM 609 O O . ILE A 1 95 ? -2.000 12.477 -6.588 1.00 23.88 76 ILE A O 1
ATOM 618 N N . ILE A 1 96 ? -3.365 11.022 -5.639 1.00 24.54 77 ILE A N 1
ATOM 619 C CA . ILE A 1 96 ? -4.494 11.972 -5.700 1.00 27.44 77 ILE A CA 1
ATOM 620 C C . ILE A 1 96 ? -4.249 13.298 -5.009 1.00 26.84 77 ILE A C 1
ATOM 621 O O . ILE A 1 96 ? -4.899 14.304 -5.360 1.00 27.28 77 ILE A O 1
ATOM 626 N N . ASP A 1 97 ? -3.311 13.325 -4.047 1.00 24.91 78 ASP A N 1
ATOM 627 C CA . ASP A 1 97 ? -3.035 14.536 -3.287 1.00 25.54 78 ASP A CA 1
ATOM 628 C C . ASP A 1 97 ? -2.269 15.570 -4.064 1.00 26.69 78 ASP A C 1
ATOM 629 O O . ASP A 1 97 ? -2.324 16.739 -3.731 1.00 29.72 78 ASP A O 1
ATOM 634 N N . TYR A 1 98 ? -1.563 15.156 -5.107 1.00 24.66 79 TYR A N 1
ATOM 635 C CA . TYR A 1 98 ? -0.739 16.055 -5.904 1.00 24.67 79 TYR A CA 1
ATOM 636 C C . TYR A 1 98 ? -1.066 16.080 -7.406 1.00 24.06 79 TYR A C 1
ATOM 637 O O . TYR A 1 98 ? -0.597 16.961 -8.119 1.00 21.96 79 TYR A O 1
ATOM 654 N N . THR A 1 100 ? -3.023 16.755 -10.888 1.00 24.68 81 THR A N 1
ATOM 655 C CA . THR A 1 100 ? -4.018 17.693 -11.394 1.00 24.67 81 THR A CA 1
ATOM 656 C C . THR A 1 100 ? -5.258 16.861 -11.772 1.00 22.41 81 THR A C 1
ATOM 657 O O . THR A 1 100 ? -5.198 16.040 -12.702 1.00 22.24 81 THR A O 1
ATOM 661 N N . PRO A 1 101 ? -6.358 17.015 -11.025 1.00 21.70 82 PRO A N 1
ATOM 662 C CA . PRO A 1 101 ? -7.559 16.258 -11.363 1.00 21.31 82 PRO A CA 1
ATOM 663 C C . PRO A 1 101 ? -8.261 16.867 -12.563 1.00 20.02 82 PRO A C 1
ATOM 664 O O . PRO A 1 101 ? -7.972 18.011 -12.942 1.00 22.45 82 PRO A O 1
ATOM 668 N N . ASN A 1 102 ? -9.120 16.067 -13.176 1.00 18.53 83 ASN A N 1
ATOM 669 C CA . ASN A 1 102 ? -9.923 16.502 -14.300 1.00 17.29 83 ASN A CA 1
ATOM 670 C C . ASN A 1 102 ? -9.108 17.240 -15.369 1.00 16.07 83 ASN A C 1
ATOM 671 O O . ASN A 1 102 ? -9.463 18.349 -15.799 1.00 19.84 83 ASN A O 1
ATOM 676 N N . PRO A 1 103 ? -8.035 16.601 -15.868 1.00 19.59 84 PRO A N 1
ATOM 677 C CA . PRO A 1 103 ? -7.197 17.288 -16.840 1.00 20.30 84 PRO A CA 1
ATOM 678 C C . PRO A 1 103 ? -7.859 17.453 -18.177 1.00 19.12 84 PRO A C 1
ATOM 679 O O . PRO A 1 103 ? -8.778 16.723 -18.515 1.00 19.31 84 PRO A O 1
ATOM 683 N N . VAL A 1 104 ? -7.395 18.430 -18.929 1.00 20.18 85 VAL A N 1
ATOM 684 C CA . VAL A 1 104 ? -7.893 18.656 -20.266 1.00 17.61 85 VAL A CA 1
ATOM 685 C C . VAL A 1 104 ? -7.261 17.588 -21.153 1.00 17.65 85 VAL A C 1
ATOM 686 O O . VAL A 1 104 ? -6.043 17.333 -21.072 1.00 21.39 85 VAL A O 1
ATOM 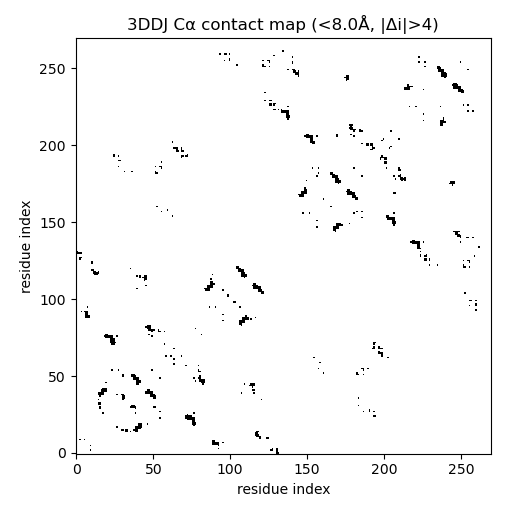690 N N . THR A 1 105 ? -8.079 16.995 -22.000 1.00 18.03 86 THR A N 1
ATOM 691 C CA . THR A 1 105 ? -7.663 15.869 -22.838 1.00 19.20 86 THR A CA 1
ATOM 692 C C . THR A 1 105 ? -8.190 16.128 -24.255 1.00 24.21 86 THR A C 1
ATOM 693 O O . THR A 1 105 ? -8.988 17.036 -24.468 1.00 25.45 86 THR A O 1
ATOM 697 N N . VAL A 1 106 ? -7.729 15.347 -25.219 1.00 22.77 87 VAL A N 1
ATOM 698 C CA . VAL A 1 106 ? -8.385 15.343 -26.543 1.00 22.60 87 VAL A CA 1
ATOM 699 C C . VAL A 1 106 ? -8.736 13.924 -26.895 1.00 21.87 87 VAL A C 1
ATOM 700 O O . VAL A 1 106 ? -8.073 12.983 -26.433 1.00 20.94 87 VAL A O 1
ATOM 704 N N . TYR A 1 107 ? -9.780 13.753 -27.694 1.00 21.47 88 TYR A N 1
ATOM 705 C CA . TYR A 1 107 ? -10.119 12.436 -28.197 1.00 23.59 88 TYR A CA 1
ATOM 706 C C . TYR A 1 107 ? -9.158 11.994 -29.292 1.00 22.44 88 TYR A C 1
ATOM 707 O O . TYR A 1 107 ? -8.612 12.805 -30.050 1.00 26.73 88 TYR A O 1
ATOM 716 N N . ASN A 1 108 ? -8.978 10.682 -29.387 1.00 26.08 89 ASN A N 1
ATOM 717 C CA . ASN A 1 108 ? -8.075 10.105 -30.372 1.00 25.66 89 ASN A CA 1
ATOM 718 C C . ASN A 1 108 ? -8.511 10.391 -31.827 1.00 26.05 89 ASN A C 1
ATOM 719 O O . ASN A 1 108 ? -7.676 10.429 -32.732 1.00 27.69 89 ASN A O 1
ATOM 724 N N . THR A 1 109 ? -9.797 10.665 -32.012 1.00 26.84 90 THR A N 1
ATOM 725 C CA . THR A 1 109 ? -10.361 10.984 -33.327 1.00 30.25 90 THR A CA 1
ATOM 726 C C . THR A 1 109 ? -10.298 12.480 -33.656 1.00 30.26 90 THR A C 1
ATOM 727 O O . THR A 1 109 ? -10.724 12.902 -34.742 1.00 31.63 90 THR A O 1
ATOM 731 N N . SER A 1 110 ? -9.772 13.287 -32.730 1.00 25.57 91 SER A N 1
ATOM 732 C CA . SER A 1 110 ? -9.713 14.715 -32.922 1.00 24.85 91 SER A CA 1
ATOM 733 C C . SER A 1 110 ? -8.492 15.127 -33.759 1.00 22.99 91 SER A C 1
ATOM 734 O O . SER A 1 110 ? -7.550 14.362 -33.990 1.00 23.61 91 SER A O 1
ATOM 737 N N . ASP A 1 111 ? -8.516 16.365 -34.188 1.00 25.79 92 ASP A N 1
ATOM 738 C CA . ASP A 1 111 ? -7.542 16.851 -35.147 1.00 28.17 92 ASP A CA 1
ATOM 739 C C . ASP A 1 111 ? -6.333 17.551 -34.498 1.00 27.30 92 ASP A C 1
ATOM 740 O O . ASP A 1 111 ? -6.387 18.053 -33.367 1.00 23.19 92 ASP A O 1
ATOM 745 N N . GLU A 1 112 ? -5.239 17.595 -35.242 1.00 24.58 93 GLU A N 1
ATOM 746 C CA . GLU A 1 112 ? -4.000 18.133 -34.722 1.00 25.49 93 GLU A CA 1
ATOM 747 C C . GLU A 1 112 ? -4.109 19.625 -34.445 1.00 22.68 93 GLU A C 1
ATOM 748 O O . GLU A 1 112 ? -3.523 20.121 -33.476 1.00 20.80 93 GLU A O 1
ATOM 754 N N . PHE A 1 113 ? -4.827 20.357 -35.302 1.00 24.26 94 PHE A N 1
ATOM 755 C CA . PHE A 1 113 ? -4.892 21.808 -35.109 1.00 23.96 94 PHE A CA 1
ATOM 756 C C . PHE A 1 113 ? -5.604 22.188 -33.822 1.00 24.15 94 PHE A C 1
ATOM 757 O O . PHE A 1 113 ? -5.205 23.143 -33.169 1.00 22.40 94 PHE A O 1
ATOM 765 N N . THR A 1 114 ? -6.680 21.480 -33.480 1.00 23.15 95 THR A N 1
ATOM 766 C CA . THR A 1 114 ? -7.406 21.755 -32.216 1.00 22.80 95 THR A CA 1
ATOM 767 C C . THR A 1 114 ? -6.505 21.504 -30.996 1.00 21.30 95 THR A C 1
ATOM 768 O O . THR A 1 114 ? -6.476 22.294 -30.064 1.00 22.23 95 THR A O 1
ATOM 772 N N . ALA A 1 115 ? -5.714 20.441 -31.027 1.00 18.39 96 ALA A N 1
ATOM 773 C CA . ALA A 1 115 ? -4.754 20.155 -29.952 1.00 19.83 96 ALA A CA 1
ATOM 774 C C . ALA A 1 115 ? -3.725 21.266 -29.799 1.00 21.65 96 ALA A C 1
ATOM 775 O O . ALA A 1 115 ? -3.436 21.722 -28.683 1.00 20.02 96 ALA A O 1
ATOM 777 N N . ILE A 1 116 ? -3.156 21.721 -30.913 1.00 20.35 97 ILE A N 1
ATOM 778 C CA . ILE A 1 116 ? -2.256 22.889 -30.880 1.00 20.90 97 ILE A CA 1
ATOM 779 C C . ILE A 1 116 ? -2.927 24.120 -30.256 1.00 21.44 97 ILE A C 1
ATOM 780 O O . ILE A 1 116 ? -2.333 24.789 -29.391 1.00 19.91 97 ILE A O 1
ATOM 785 N N . ASN A 1 117 ? -4.164 24.407 -30.683 1.00 22.49 98 ASN A N 1
ATOM 786 C CA . ASN A 1 117 ? -4.881 25.574 -30.199 1.00 22.33 98 ASN A CA 1
ATOM 787 C C . ASN A 1 117 ? -5.114 25.511 -28.693 1.00 21.27 98 ASN A C 1
ATOM 788 O O . ASN A 1 117 ? -4.912 26.491 -27.979 1.00 22.92 98 ASN A O 1
ATOM 793 N N . ILE A 1 118 ? -5.530 24.355 -28.200 1.00 19.22 99 ILE A N 1
ATOM 794 C CA . ILE A 1 118 ? -5.696 24.160 -26.760 1.00 19.71 99 ILE A CA 1
ATOM 795 C C . ILE A 1 118 ? -4.402 24.427 -25.990 1.00 19.07 99 ILE A C 1
ATOM 796 O O . ILE A 1 118 ? -4.367 25.203 -25.020 1.00 19.72 99 ILE A O 1
ATOM 809 N N . VAL A 1 120 ? -1.656 25.964 -26.893 1.00 21.22 101 VAL A N 1
ATOM 810 C CA . VAL A 1 120 ? -1.189 27.351 -27.017 1.00 21.12 101 VAL A CA 1
ATOM 811 C C . VAL A 1 120 ? -2.040 28.333 -26.203 1.00 22.78 101 VAL A C 1
ATOM 812 O O . VAL A 1 120 ? -1.504 29.055 -25.346 1.00 21.80 101 VAL A O 1
ATOM 816 N N . THR A 1 121 ? -3.356 28.307 -26.410 1.00 23.22 102 THR A N 1
ATOM 817 C CA . THR A 1 121 ? -4.258 29.262 -25.744 1.00 25.88 102 THR A CA 1
ATOM 818 C C . THR A 1 121 ? -4.384 29.072 -24.236 1.00 26.72 102 THR A C 1
ATOM 819 O O . THR A 1 121 ? -4.548 30.037 -23.496 1.00 26.23 102 THR A O 1
ATOM 823 N N . ARG A 1 122 ? -4.283 27.839 -23.773 1.00 25.60 103 ARG A N 1
ATOM 824 C CA . ARG A 1 122 ? -4.565 27.545 -22.384 1.00 26.32 103 ARG A CA 1
ATOM 825 C C . ARG A 1 122 ? -3.322 27.163 -21.630 1.00 25.98 103 ARG A C 1
ATOM 826 O O . ARG A 1 122 ? -3.399 26.886 -20.451 1.00 27.89 103 ARG A O 1
ATOM 834 N N . ASN A 1 123 ? -2.171 27.199 -22.314 1.00 25.35 104 ASN A N 1
ATOM 835 C CA . ASN A 1 123 ? -0.858 27.002 -21.708 1.00 27.60 104 ASN A CA 1
ATOM 836 C C . ASN A 1 123 ? -0.639 25.629 -21.045 1.00 25.61 104 ASN A C 1
ATOM 837 O O . ASN A 1 123 ? -0.314 25.509 -19.859 1.00 26.60 104 ASN A O 1
ATOM 842 N N . PHE A 1 124 ? -0.805 24.585 -21.845 1.00 22.20 105 PHE A N 1
ATOM 843 C CA . PHE A 1 124 ? -0.536 23.227 -21.441 1.00 25.65 105 PHE A CA 1
ATOM 844 C C . PHE A 1 124 ? 0.599 22.721 -22.274 1.00 25.04 105 PHE A C 1
ATOM 845 O O . PHE A 1 124 ? 0.635 22.916 -23.502 1.00 22.70 105 PHE A O 1
ATOM 853 N N . GLY A 1 125 ? 1.564 22.106 -21.611 1.00 24.04 106 GLY A N 1
ATOM 854 C CA . GLY A 1 125 ? 2.664 21.420 -22.305 1.00 21.54 106 GLY A CA 1
ATOM 855 C C . GLY A 1 125 ? 2.401 20.008 -22.802 1.00 21.42 106 GLY A C 1
ATOM 856 O O . GLY A 1 125 ? 3.222 19.447 -23.538 1.00 23.21 106 GLY A O 1
ATOM 857 N N . SER A 1 126 ? 1.237 19.447 -22.443 1.00 22.75 107 SER A N 1
ATOM 858 C CA . SER A 1 126 ? 0.878 18.099 -22.894 1.00 20.79 107 SER A CA 1
ATOM 859 C C . SER A 1 126 ? -0.646 17.992 -22.868 1.00 21.96 107 SER A C 1
ATOM 860 O O . SER A 1 126 ? -1.313 18.709 -22.106 1.00 23.09 107 SER A O 1
ATOM 863 N N . LEU A 1 127 ? -1.175 17.105 -23.693 1.00 19.91 108 LEU A N 1
ATOM 864 C CA . LEU A 1 127 ? -2.567 16.672 -23.585 1.00 17.92 108 LEU A CA 1
ATOM 865 C C . LEU A 1 127 ? -2.636 15.147 -23.596 1.00 19.31 108 LEU A C 1
ATOM 866 O O . LEU A 1 127 ? -2.165 14.522 -24.558 1.00 19.29 108 LEU A O 1
ATOM 871 N N . PRO A 1 128 ? -3.202 14.540 -22.528 1.00 18.87 109 PRO A N 1
ATOM 872 C CA . PRO A 1 128 ? -3.609 13.147 -22.664 1.00 18.14 109 PRO A CA 1
ATOM 873 C C . PRO A 1 128 ? -4.598 12.980 -23.803 1.00 18.47 109 PRO A C 1
ATOM 874 O O . PRO A 1 128 ? -5.427 13.863 -24.053 1.00 19.07 109 PRO A O 1
ATOM 878 N N . VAL A 1 129 ? -4.497 11.843 -24.475 1.00 17.25 110 VAL A N 1
ATOM 879 C CA . VAL A 1 129 ? -5.382 11.469 -25.568 1.00 18.56 110 VAL A CA 1
ATOM 880 C C . VAL A 1 129 ? -6.193 10.286 -25.081 1.00 19.38 110 VAL A C 1
ATOM 881 O O . VAL A 1 129 ? -5.640 9.313 -24.591 1.00 20.94 110 VAL A O 1
ATOM 885 N N . VAL A 1 130 ? -7.506 10.392 -25.209 1.00 23.37 111 VAL A N 1
ATOM 886 C CA . VAL A 1 130 ? -8.398 9.391 -24.688 1.00 21.51 111 VAL A CA 1
ATOM 887 C C . VAL A 1 130 ? -9.336 8.956 -25.793 1.00 24.80 111 VAL A C 1
ATOM 888 O O . VAL A 1 130 ? -9.552 9.696 -26.757 1.00 23.44 111 VAL A O 1
ATOM 892 N N . ASP A 1 131 ? -9.888 7.756 -25.634 1.00 24.42 112 ASP A N 1
ATOM 893 C CA . ASP A 1 131 ? -10.904 7.257 -26.579 1.00 25.40 112 ASP A CA 1
ATOM 894 C C . ASP A 1 131 ? -12.266 7.804 -26.143 1.00 26.60 112 ASP A C 1
ATOM 895 O O . ASP A 1 131 ? -12.366 8.586 -25.176 1.00 26.06 112 ASP A O 1
ATOM 900 N N . ILE A 1 132 ? -13.318 7.409 -26.865 1.00 27.26 113 ILE A N 1
ATOM 901 C CA . ILE A 1 132 ? -14.670 7.917 -26.593 1.00 30.20 113 ILE A CA 1
ATOM 902 C C . ILE A 1 132 ? -15.219 7.569 -25.214 1.00 29.01 113 ILE A C 1
ATOM 903 O O . ILE A 1 132 ? -16.132 8.239 -24.722 1.00 31.20 113 ILE A O 1
ATOM 908 N N . ASN A 1 133 ? -14.674 6.527 -24.597 1.00 30.40 114 ASN A N 1
ATOM 909 C CA . ASN A 1 133 ? -15.039 6.158 -23.234 1.00 29.30 114 ASN A CA 1
ATOM 910 C C . ASN A 1 133 ? -14.123 6.805 -22.164 1.00 30.08 114 ASN A C 1
ATOM 911 O O . ASN A 1 133 ? -14.153 6.423 -20.987 1.00 26.48 114 ASN A O 1
ATOM 916 N N . ASP A 1 134 ? -13.310 7.776 -22.583 1.00 27.95 115 ASP A N 1
ATOM 917 C CA . ASP A 1 134 ? -12.433 8.528 -21.665 1.00 27.88 115 ASP A CA 1
ATOM 918 C C . ASP A 1 134 ? -11.272 7.667 -21.117 1.00 25.09 115 ASP A C 1
ATOM 919 O O . ASP A 1 134 ? -10.660 8.001 -20.090 1.00 23.31 115 ASP A O 1
ATOM 924 N N . LYS A 1 135 ? -10.952 6.579 -21.817 1.00 23.43 116 LYS A N 1
ATOM 925 C CA . LYS A 1 135 ? -9.830 5.741 -21.473 1.00 26.31 116 LYS A CA 1
ATOM 926 C C . LYS A 1 135 ? -8.576 6.292 -22.143 1.00 23.17 116 LYS A C 1
ATOM 927 O O . LYS A 1 135 ? -8.599 6.532 -23.331 1.00 21.74 116 LYS A O 1
ATOM 933 N N . PRO A 1 136 ? -7.474 6.457 -21.386 1.00 25.55 117 PRO A N 1
ATOM 934 C CA . PRO A 1 136 ? -6.289 7.005 -22.007 1.00 24.81 117 PRO A CA 1
ATOM 935 C C . PRO A 1 136 ? -5.704 6.030 -23.040 1.00 26.07 117 PRO A C 1
ATOM 936 O O . PRO A 1 136 ? -5.657 4.830 -22.802 1.00 24.24 117 PRO A O 1
ATOM 940 N N . VAL A 1 137 ? -5.319 6.557 -24.200 1.00 24.33 118 VAL A N 1
ATOM 941 C CA . VAL A 1 137 ? -4.664 5.765 -25.253 1.00 22.00 118 VAL A CA 1
ATOM 942 C C . VAL A 1 137 ? -3.290 6.331 -25.648 1.00 22.77 118 VAL A C 1
ATOM 943 O O . VAL A 1 137 ? -2.528 5.707 -26.392 1.00 20.89 118 VAL 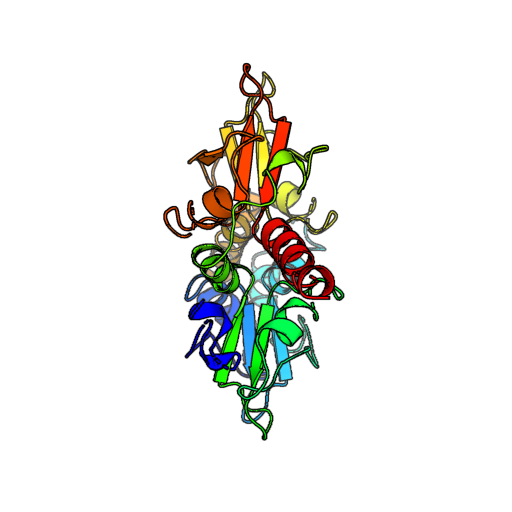A O 1
ATOM 947 N N . GLY A 1 138 ? -2.962 7.509 -25.150 1.00 22.04 119 GLY A N 1
ATOM 948 C CA . GLY A 1 138 ? -1.711 8.133 -25.506 1.00 21.28 119 GLY A CA 1
ATOM 949 C C . GLY A 1 138 ? -1.543 9.508 -24.901 1.00 20.78 119 GLY A C 1
ATOM 950 O O . GLY A 1 138 ? -2.366 9.938 -24.115 1.00 20.97 119 GLY A O 1
ATOM 951 N N . ILE A 1 139 ? -0.506 10.208 -25.339 1.00 20.38 120 ILE A N 1
ATOM 952 C CA . ILE A 1 139 ? -0.251 11.569 -24.924 1.00 22.19 120 ILE A CA 1
ATOM 953 C C . ILE A 1 139 ? 0.484 12.320 -26.049 1.00 23.56 120 ILE A C 1
ATOM 954 O O . ILE A 1 139 ? 1.254 11.723 -26.797 1.00 23.04 120 ILE A O 1
ATOM 959 N N . VAL A 1 140 ? 0.160 13.591 -26.214 1.00 21.36 121 VAL A N 1
ATOM 960 C CA . VAL A 1 140 ? 0.948 14.476 -27.065 1.00 22.50 121 VAL A CA 1
ATOM 961 C C . VAL A 1 140 ? 1.580 15.543 -26.185 1.00 23.60 121 VAL A C 1
ATOM 962 O O . VAL A 1 140 ? 0.944 16.081 -25.278 1.00 23.23 121 VAL A O 1
ATOM 966 N N . THR A 1 141 ? 2.853 15.823 -26.440 1.00 23.57 122 THR A N 1
ATOM 967 C CA . THR A 1 141 ? 3.567 16.865 -25.759 1.00 23.03 122 THR A CA 1
ATOM 968 C C . THR A 1 141 ? 4.081 17.849 -26.849 1.00 20.95 122 THR A C 1
ATOM 969 O O . THR A 1 141 ? 3.929 17.600 -28.038 1.00 22.58 122 THR A O 1
ATOM 973 N N . GLU A 1 142 ? 4.663 18.948 -26.402 1.00 21.80 123 GLU A N 1
ATOM 974 C CA . GLU A 1 142 ? 5.256 19.955 -27.317 1.00 22.19 123 GLU A CA 1
ATOM 975 C C . GLU A 1 142 ? 6.194 19.267 -28.325 1.00 23.47 123 GLU A C 1
ATOM 976 O O . GLU A 1 142 ? 6.188 19.609 -29.494 1.00 23.40 123 GLU A O 1
ATOM 982 N N . ARG A 1 143 ? 6.990 18.308 -27.852 1.00 22.30 124 ARG A N 1
ATOM 983 C CA . ARG A 1 143 ? 7.981 17.641 -28.689 1.00 24.44 124 ARG A CA 1
ATOM 984 C C . ARG A 1 143 ? 7.386 16.998 -29.945 1.00 25.12 124 ARG A C 1
ATOM 985 O O . ARG A 1 143 ? 7.988 17.081 -31.007 1.00 23.72 124 ARG A O 1
ATOM 993 N N . GLU A 1 144 ? 6.172 16.442 -29.838 1.00 23.42 125 GLU A N 1
ATOM 994 C CA . GLU A 1 144 ? 5.563 15.720 -30.954 1.00 25.24 125 GLU A CA 1
ATOM 995 C C . GLU A 1 144 ? 5.149 16.622 -32.114 1.00 27.80 125 GLU A C 1
ATOM 996 O O . GLU A 1 144 ? 4.994 16.142 -33.219 1.00 31.57 125 GLU A O 1
ATOM 1002 N N . PHE A 1 145 ? 4.933 17.911 -31.859 1.00 22.87 126 PHE A N 1
ATOM 1003 C CA . PHE A 1 145 ? 4.524 18.838 -32.907 1.00 23.15 126 PHE A CA 1
ATOM 1004 C C . PHE A 1 145 ? 5.704 19.444 -33.677 1.00 23.31 126 PHE A C 1
ATOM 1005 O O . PHE A 1 145 ? 5.501 20.083 -34.701 1.00 23.65 126 PHE A O 1
ATOM 1013 N N . LEU A 1 146 ? 6.917 19.228 -33.185 1.00 22.75 127 LEU A N 1
ATOM 1014 C CA . LEU A 1 146 ? 8.123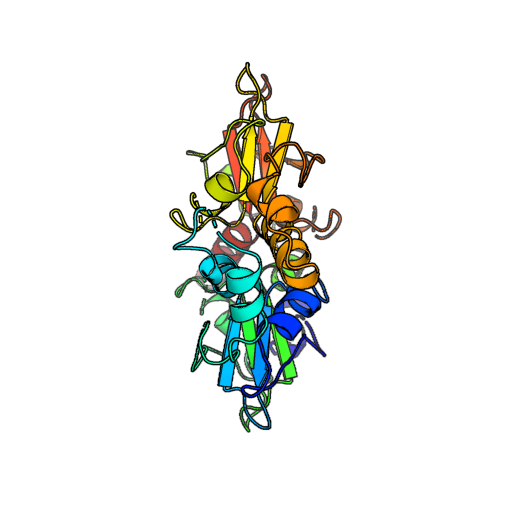 19.688 -33.880 1.00 24.15 127 LEU A CA 1
ATOM 1015 C C . LEU A 1 146 ? 8.260 19.083 -35.313 1.00 25.73 127 LEU A C 1
ATOM 1016 O O . LEU A 1 146 ? 8.801 19.731 -36.215 1.00 24.65 127 LEU A O 1
ATOM 1021 N N . LEU A 1 147 ? 7.778 17.865 -35.502 1.00 23.87 128 LEU A N 1
ATOM 1022 C CA . LEU A 1 147 ? 7.786 17.216 -36.812 1.00 28.56 128 LEU A CA 1
ATOM 1023 C C . LEU A 1 147 ? 6.956 17.941 -37.866 1.00 24.43 128 LEU A C 1
ATOM 1024 O O . LEU A 1 147 ? 7.247 17.834 -39.041 1.00 25.30 128 LEU A O 1
ATOM 1029 N N . LEU A 1 148 ? 5.941 18.694 -37.453 1.00 24.07 129 LEU A N 1
ATOM 1030 C CA . LEU A 1 148 ? 5.102 19.438 -38.421 1.00 23.80 129 LEU A CA 1
ATOM 1031 C C . LEU A 1 148 ? 5.908 20.481 -39.209 1.00 22.61 129 LEU A C 1
ATOM 1032 O O . LEU A 1 148 ? 5.534 20.845 -40.319 1.00 24.44 129 LEU A O 1
ATOM 1037 N N . TYR A 1 149 ? 7.050 20.917 -38.678 1.00 21.17 130 TYR A N 1
ATOM 1038 C CA . TYR A 1 149 ? 7.870 21.884 -39.385 1.00 19.55 130 TYR A CA 1
ATOM 1039 C C . TYR A 1 149 ? 8.543 21.332 -40.651 1.00 24.85 130 TYR A C 1
ATOM 1040 O O . TYR A 1 149 ? 8.929 22.105 -41.511 1.00 25.65 130 TYR A O 1
ATOM 1049 N N . LYS A 1 150 ? 8.664 20.012 -40.764 1.00 28.38 131 LYS A N 1
ATOM 1050 C CA . LYS A 1 150 ? 9.292 19.419 -41.946 1.00 36.18 131 LYS A CA 1
ATOM 1051 C C . LYS A 1 150 ? 8.509 19.819 -43.206 1.00 35.15 131 LYS A C 1
ATOM 1052 O O . LYS A 1 150 ? 9.105 20.107 -44.232 1.00 39.54 131 LYS A O 1
ATOM 1058 N N . ASP A 1 151 ? 7.185 19.874 -43.098 1.00 36.25 132 ASP A N 1
ATOM 1059 C CA . ASP A 1 151 ? 6.281 20.187 -44.223 1.00 41.00 132 ASP A CA 1
ATOM 1060 C C . ASP A 1 151 ? 6.021 21.675 -44.463 1.00 39.86 132 ASP A C 1
ATOM 1061 O O . ASP A 1 151 ? 5.198 22.026 -45.320 1.00 40.69 132 ASP A O 1
ATOM 1066 N N . LEU A 1 152 ? 6.682 22.549 -43.716 1.00 35.04 133 LEU A N 1
ATOM 1067 C CA . LEU A 1 152 ? 6.357 23.962 -43.777 1.00 30.15 133 LEU A CA 1
ATOM 1068 C C . LEU A 1 152 ? 7.434 24.745 -44.471 1.00 29.48 133 LEU A C 1
ATOM 1069 O O . LEU A 1 152 ? 8.598 24.380 -44.435 1.00 27.03 133 LEU A O 1
ATOM 1074 N N . ASP A 1 153 ? 7.000 25.835 -45.092 1.00 32.02 134 ASP A N 1
ATOM 1075 C CA . ASP A 1 153 ? 7.866 26.900 -45.557 1.00 33.77 134 ASP A CA 1
ATOM 1076 C C . ASP A 1 153 ? 8.642 27.489 -44.378 1.00 30.30 134 ASP A C 1
ATOM 1077 O O . ASP A 1 153 ? 8.136 27.517 -43.253 1.00 28.31 134 ASP A O 1
ATOM 1082 N N . GLU A 1 154 ? 9.829 28.000 -44.667 1.00 28.10 135 GLU A N 1
ATOM 1083 C CA . GLU A 1 154 ? 10.613 28.812 -43.715 1.00 30.74 135 GLU A CA 1
ATOM 1084 C C . GLU A 1 154 ? 10.127 30.266 -43.672 1.00 28.91 135 GLU A C 1
ATOM 1085 O O . GLU A 1 154 ? 10.552 31.107 -44.470 1.00 28.13 135 GLU A O 1
ATOM 1091 N N . ILE A 1 155 ? 9.219 30.542 -42.741 1.00 27.35 136 ILE A N 1
ATOM 1092 C CA . ILE A 1 155 ? 8.514 31.809 -42.655 1.00 28.99 136 ILE A CA 1
ATOM 1093 C C . ILE A 1 155 ? 9.139 32.735 -41.620 1.00 26.91 136 ILE A C 1
ATOM 1094 O O . ILE A 1 155 ? 9.378 33.898 -41.914 1.00 25.97 136 ILE A O 1
ATOM 1099 N N . PHE A 1 156 ? 9.413 32.215 -40.428 1.00 23.94 137 PHE A N 1
ATOM 1100 C CA . PHE A 1 156 ? 9.854 33.033 -39.296 1.00 24.47 137 PHE A CA 1
ATOM 1101 C C . PHE A 1 156 ? 11.237 32.675 -38.774 1.00 25.03 137 PHE A C 1
ATOM 1102 O O . PHE A 1 156 ? 11.563 31.496 -38.644 1.00 25.20 137 PHE A O 1
ATOM 1110 N N . PRO A 1 157 ? 12.048 33.701 -38.448 1.00 24.58 138 PRO A N 1
ATOM 1111 C CA . PRO A 1 157 ? 13.318 33.436 -37.786 1.00 22.22 138 PRO A CA 1
ATOM 1112 C C . PRO A 1 157 ? 13.136 33.248 -36.287 1.00 22.62 138 PRO A C 1
ATOM 1113 O O . PRO A 1 157 ? 12.152 33.734 -35.687 1.00 20.78 138 PRO A O 1
ATOM 1117 N N . VAL A 1 158 ? 14.113 32.555 -35.706 1.00 20.80 139 VAL A N 1
ATOM 1118 C CA . VAL A 1 158 ? 14.193 32.306 -34.274 1.00 21.49 139 VAL A CA 1
ATOM 1119 C C . VAL A 1 158 ? 14.022 33.622 -33.487 1.00 20.99 139 VAL A C 1
ATOM 1120 O O . VAL A 1 158 ? 13.312 33.683 -32.461 1.00 19.59 139 VAL A O 1
ATOM 1124 N N . LYS A 1 159 ? 14.628 34.697 -33.995 1.00 21.77 140 LYS A N 1
ATOM 1125 C CA . LYS A 1 159 ? 14.545 36.003 -33.347 1.00 23.14 140 LYS A CA 1
ATOM 1126 C C . LYS A 1 159 ? 13.127 36.467 -32.957 1.00 22.22 140 LYS A C 1
ATOM 1127 O O . LYS A 1 159 ? 12.943 37.103 -31.926 1.00 21.56 140 LYS A O 1
ATOM 1133 N N . VAL A 1 160 ? 12.127 36.153 -33.778 1.00 22.56 141 VAL A N 1
ATOM 1134 C CA . VAL A 1 160 ? 10.762 36.603 -33.554 1.00 21.05 141 VAL A CA 1
ATOM 1135 C C . VAL A 1 160 ? 10.107 35.910 -32.358 1.00 23.03 141 VAL A C 1
ATOM 1136 O O . VAL A 1 160 ? 9.314 36.523 -31.651 1.00 24.45 141 VAL A O 1
ATOM 1140 N N . PHE A 1 161 ? 10.469 34.655 -32.112 1.00 18.56 142 PHE A N 1
ATOM 1141 C CA . PHE A 1 161 ? 9.816 33.856 -31.065 1.00 20.40 142 PHE A CA 1
ATOM 1142 C C . PHE A 1 161 ? 10.668 33.539 -29.832 1.00 21.23 142 PHE A C 1
ATOM 1143 O O . PHE A 1 161 ? 10.166 32.971 -28.860 1.00 23.59 142 PHE A O 1
ATOM 1159 N N . SER A 1 163 ? 12.698 34.209 -26.347 1.00 22.01 144 SER A N 1
ATOM 1160 C CA . SER A 1 163 ? 12.616 35.148 -25.232 1.00 22.22 144 SER A CA 1
ATOM 1161 C C . SER A 1 163 ? 13.963 35.787 -24.973 1.00 21.20 144 SER A C 1
ATOM 1162 O O . SER A 1 163 ? 14.990 35.105 -24.946 1.00 23.36 144 SER A O 1
ATOM 1165 N N . THR A 1 164 ? 13.977 37.097 -24.738 1.00 25.24 145 THR A N 1
ATOM 1166 C CA . THR A 1 164 ? 15.248 37.794 -24.520 1.00 27.48 145 THR A CA 1
ATOM 1167 C C . THR A 1 164 ? 15.535 38.287 -23.103 1.00 30.51 145 THR A C 1
ATOM 1168 O O . THR A 1 164 ? 16.652 38.710 -22.824 1.00 35.29 145 THR A O 1
ATOM 1172 N N . LYS A 1 165 ? 14.597 38.270 -22.185 1.00 28.83 146 LYS A N 1
ATOM 1173 C CA . LYS A 1 165 ? 15.006 38.760 -20.848 1.00 32.84 146 LYS A CA 1
ATOM 1174 C C . LYS A 1 165 ? 15.254 37.527 -20.005 1.00 28.32 146 LYS A C 1
ATOM 1175 O O . LYS A 1 165 ? 14.405 37.110 -19.218 1.00 30.43 146 LYS A O 1
ATOM 1181 N N . VAL A 1 166 ? 16.386 36.885 -20.241 1.00 24.41 147 VAL A N 1
ATOM 1182 C CA . VAL A 1 166 ? 16.511 35.485 -19.839 1.00 22.42 147 VAL A CA 1
ATOM 1183 C C . VAL A 1 166 ? 16.892 35.400 -18.364 1.00 21.97 147 VAL A C 1
ATOM 1184 O O . VAL A 1 166 ? 17.838 36.013 -17.951 1.00 22.31 147 VAL A O 1
ATOM 1188 N N . GLN A 1 167 ? 16.136 34.637 -17.593 1.00 23.04 148 GLN A N 1
ATOM 1189 C CA . GLN A 1 167 ? 16.464 34.375 -16.209 1.00 22.42 148 GLN A CA 1
ATOM 1190 C C . GLN A 1 167 ? 17.565 33.334 -16.172 1.00 22.88 148 GLN A C 1
ATOM 1191 O O . GLN A 1 167 ? 17.397 32.250 -16.698 1.00 21.04 148 GLN A O 1
ATOM 1197 N N . THR A 1 168 ? 18.695 33.685 -15.568 1.00 21.69 149 THR A N 1
ATOM 1198 C CA . THR A 1 168 ? 19.805 32.765 -15.410 1.00 17.57 149 THR A CA 1
ATOM 1199 C C . THR A 1 168 ? 20.063 32.519 -13.926 1.00 20.92 149 THR A C 1
ATOM 1200 O O . THR A 1 168 ? 19.399 33.082 -13.062 1.00 20.34 149 THR A O 1
ATOM 1204 N N . ILE A 1 169 ? 21.015 31.648 -13.645 1.00 19.20 150 ILE A N 1
ATOM 1205 C CA . ILE A 1 169 ? 21.396 31.354 -12.272 1.00 18.83 150 ILE A CA 1
ATOM 1206 C C . ILE A 1 169 ? 22.896 31.085 -12.245 1.00 16.62 150 ILE A C 1
ATOM 1207 O O . ILE A 1 169 ? 23.457 30.509 -13.192 1.00 19.25 150 ILE A O 1
ATOM 1212 N N . TYR A 1 170 ? 23.525 31.431 -11.144 1.00 17.06 151 TYR A N 1
ATOM 1213 C CA . TYR A 1 170 ? 24.968 31.235 -10.995 1.00 17.03 151 TYR A CA 1
ATOM 1214 C C . TYR A 1 170 ? 25.277 29.781 -10.692 1.00 18.67 151 TYR A C 1
ATOM 1215 O O . TYR A 1 170 ? 24.524 29.106 -10.021 1.00 18.69 151 TYR A O 1
ATOM 1224 N N . LYS A 1 171 ? 26.391 29.288 -11.227 1.00 17.87 152 LYS A N 1
ATOM 1225 C CA . LYS A 1 171 ? 26.676 27.844 -11.203 1.00 19.21 152 LYS A CA 1
ATOM 1226 C C . LYS A 1 171 ? 26.837 27.183 -9.827 1.00 18.00 152 LYS A C 1
ATOM 1227 O O . LYS A 1 171 ? 26.701 25.958 -9.707 1.00 20.35 152 LYS A O 1
ATOM 1233 N N . GLU A 1 172 ? 27.172 27.958 -8.783 1.00 19.94 153 GLU A N 1
ATOM 1234 C CA . GLU A 1 172 ? 27.357 27.363 -7.450 1.00 19.58 153 GLU A CA 1
ATOM 1235 C C . GLU A 1 172 ? 26.112 27.411 -6.576 1.00 21.00 153 GLU A C 1
ATOM 1236 O O . GLU A 1 172 ? 26.168 26.953 -5.418 1.00 20.05 153 GLU A O 1
ATOM 1242 N N . VAL A 1 173 ? 24.996 27.941 -7.110 1.00 20.21 154 VAL A N 1
ATOM 1243 C CA . VAL A 1 173 ? 23.727 28.034 -6.383 1.00 20.62 154 VAL A CA 1
ATOM 1244 C C . VAL A 1 173 ? 23.125 26.654 -6.131 1.00 22.52 154 VAL A C 1
ATOM 1245 O O . VAL A 1 173 ? 23.219 25.730 -6.968 1.00 21.83 154 VAL A O 1
ATOM 1249 N N . ARG A 1 174 ? 22.563 26.499 -4.942 1.00 21.29 155 ARG A N 1
ATOM 1250 C CA A ARG A 1 174 ? 21.915 25.265 -4.507 0.50 22.44 155 ARG A CA 1
ATOM 1251 C CA B ARG A 1 174 ? 21.962 25.236 -4.558 0.50 21.89 155 ARG A CA 1
ATOM 1252 C C . ARG A 1 174 ? 20.765 24.866 -5.412 1.00 20.68 155 ARG A C 1
ATOM 1253 O O . ARG A 1 174 ? 19.953 25.699 -5.790 1.00 21.46 155 ARG A O 1
ATOM 1268 N N . LEU A 1 175 ? 20.695 23.578 -5.734 1.00 18.99 156 LEU A N 1
ATOM 1269 C CA . LEU A 1 175 ? 19.607 23.034 -6.578 1.00 20.04 156 LEU A CA 1
ATOM 1270 C C . LEU A 1 175 ? 18.188 23.343 -6.031 1.00 20.29 156 LEU A C 1
ATOM 1271 O O . LEU A 1 175 ? 17.294 23.658 -6.817 1.00 21.52 156 LEU A O 1
ATOM 1276 N N . ASP A 1 176 ? 17.974 23.266 -4.711 1.00 22.49 157 ASP A N 1
ATOM 1277 C CA . ASP A 1 176 ? 16.645 23.573 -4.183 1.00 23.23 157 ASP A CA 1
ATOM 1278 C C . ASP A 1 176 ? 16.194 25.012 -4.500 1.00 25.86 157 ASP A C 1
ATOM 1279 O O . ASP A 1 176 ? 15.024 25.249 -4.786 1.00 22.65 157 ASP A O 1
ATOM 1284 N N . GLN A 1 177 ? 17.142 25.938 -4.491 1.00 26.59 158 GLN A N 1
ATOM 1285 C CA . GLN A 1 177 ? 16.884 27.332 -4.877 1.00 26.86 158 GLN A CA 1
ATOM 1286 C C . GLN A 1 177 ? 16.617 27.494 -6.352 1.00 23.86 158 GLN A C 1
ATOM 1287 O O . GLN A 1 177 ? 15.710 28.245 -6.747 1.00 25.12 158 GLN A O 1
ATOM 1293 N N . ALA A 1 178 ? 17.355 26.768 -7.176 1.00 21.47 159 ALA A N 1
ATOM 1294 C CA . ALA A 1 178 ? 17.059 26.706 -8.585 1.00 20.75 159 ALA A CA 1
ATOM 1295 C C . ALA A 1 178 ? 15.606 26.262 -8.843 1.00 22.51 159 ALA A C 1
ATOM 1296 O O . ALA A 1 178 ? 14.885 26.853 -9.661 1.00 21.71 159 ALA A O 1
ATOM 1298 N N . VAL A 1 179 ? 15.171 25.227 -8.124 1.00 25.06 160 VAL A N 1
ATOM 1299 C CA . VAL A 1 179 ? 13.829 24.688 -8.289 1.00 24.37 160 VAL A CA 1
ATOM 1300 C C . VAL A 1 179 ? 12.773 25.714 -7.915 1.00 26.43 160 VAL A C 1
ATOM 1301 O O . VAL A 1 179 ? 11.799 25.906 -8.640 1.00 25.14 160 VAL A O 1
ATOM 1305 N N . LYS A 1 180 ? 12.955 26.360 -6.770 1.00 23.84 161 LYS A N 1
ATOM 1306 C CA . LYS A 1 180 ? 12.021 27.384 -6.356 1.00 28.43 161 LYS A CA 1
ATOM 1307 C C . LYS A 1 180 ? 11.813 28.451 -7.433 1.00 27.73 161 LYS A C 1
ATOM 1308 O O . LYS A 1 180 ? 10.690 28.829 -7.764 1.00 25.72 161 LYS A O 1
ATOM 1314 N N . LEU A 1 181 ? 12.907 28.902 -8.016 1.00 26.82 162 LEU A N 1
ATOM 1315 C CA . LEU A 1 181 ? 12.878 29.936 -9.036 1.00 25.42 162 LEU A CA 1
ATOM 1316 C C . LEU A 1 181 ? 12.195 29.471 -10.303 1.00 27.44 162 LEU A C 1
ATOM 1317 O O . LEU A 1 181 ? 11.369 30.198 -10.865 1.00 25.18 162 LEU A O 1
ATOM 1330 N N . LEU A 1 183 ? 9.898 27.059 -10.622 1.00 29.42 164 LEU A N 1
ATOM 1331 C CA . LEU A 1 183 ? 8.483 26.927 -10.309 1.00 32.03 164 LEU A CA 1
ATOM 1332 C C . LEU A 1 183 ? 7.805 28.286 -10.188 1.00 31.83 164 LEU A C 1
ATOM 1333 O O . LEU A 1 183 ? 6.694 28.456 -10.713 1.00 30.85 164 LEU A O 1
ATOM 1338 N N . ARG A 1 184 ? 8.490 29.258 -9.578 1.00 32.26 165 ARG A N 1
ATOM 1339 C CA . ARG A 1 184 ? 7.941 30.606 -9.377 1.00 35.62 165 ARG A CA 1
ATOM 1340 C C . ARG A 1 184 ? 7.688 31.322 -10.686 1.00 35.52 165 ARG A C 1
ATOM 1341 O O . ARG A 1 184 ? 6.641 31.908 -10.881 1.00 33.31 165 ARG A O 1
ATOM 1349 N N . ARG A 1 185 ? 8.663 31.280 -11.581 1.00 34.42 166 ARG A N 1
ATOM 1350 C CA . ARG A 1 185 ? 8.556 31.997 -12.843 1.00 33.59 166 ARG A CA 1
ATOM 1351 C C . ARG A 1 185 ? 7.939 31.179 -13.963 1.00 30.60 166 ARG A C 1
ATOM 1352 O O . ARG A 1 185 ? 7.716 31.697 -15.055 1.00 33.76 166 ARG A O 1
ATOM 1360 N N . GLY A 1 186 ? 7.656 29.903 -13.700 1.00 29.81 167 GLY A N 1
ATOM 1361 C CA . GLY A 1 186 ? 7.050 29.032 -14.680 1.00 30.33 167 GLY A CA 1
ATOM 1362 C C . GLY A 1 186 ? 7.934 28.652 -15.858 1.00 28.88 167 GLY A C 1
ATOM 1363 O O . GLY A 1 186 ? 7.460 28.555 -17.003 1.00 28.23 167 GLY A O 1
ATOM 1364 N N . PHE A 1 187 ? 9.219 28.439 -15.579 1.00 29.18 168 PHE A N 1
ATOM 1365 C CA . PHE A 1 187 ? 10.181 27.992 -16.587 1.00 26.28 168 PHE A CA 1
ATOM 1366 C C . PHE A 1 187 ? 10.585 26.588 -16.293 1.00 25.09 168 PHE A C 1
ATOM 1367 O O . PHE A 1 187 ? 10.719 26.218 -15.129 1.00 27.06 168 PHE A O 1
ATOM 1375 N N . ARG A 1 188 ? 10.795 25.821 -17.355 1.00 25.55 169 ARG A N 1
ATOM 1376 C CA . ARG A 1 188 ? 11.304 24.485 -17.240 1.00 21.68 169 ARG A CA 1
ATOM 1377 C C . ARG A 1 188 ? 12.827 24.437 -17.124 1.00 21.86 169 ARG A C 1
ATOM 1378 O O . ARG A 1 188 ? 13.370 23.399 -16.775 1.00 22.69 169 ARG A O 1
ATOM 1386 N N . ARG A 1 189 ? 13.497 25.531 -17.467 1.00 24.06 170 ARG A N 1
ATOM 1387 C CA . ARG A 1 189 ? 14.954 25.528 -17.662 1.00 23.07 170 ARG A CA 1
ATOM 1388 C C . ARG A 1 189 ? 15.547 26.875 -17.379 1.00 24.04 170 ARG A C 1
ATOM 1389 O O . ARG A 1 189 ? 14.958 27.885 -17.712 1.00 25.54 170 ARG A O 1
ATOM 1397 N N . LEU A 1 190 ? 16.735 26.896 -16.778 1.00 20.54 171 LEU A N 1
ATOM 1398 C CA . LEU A 1 190 ? 17.447 28.146 -16.499 1.00 19.06 171 LEU A CA 1
ATOM 1399 C C . LEU A 1 190 ? 18.855 28.015 -17.040 1.00 20.24 171 LEU A C 1
ATOM 1400 O O . LEU A 1 190 ? 19.599 27.165 -16.575 1.00 19.28 171 LEU A O 1
ATOM 1405 N N . PRO A 1 191 ? 19.250 28.878 -17.962 1.00 19.04 172 PRO A N 1
ATOM 1406 C CA . PRO A 1 191 ? 20.690 28.866 -18.262 1.00 18.38 172 PRO A CA 1
ATOM 1407 C C . PRO A 1 191 ? 21.554 29.213 -17.043 1.00 15.79 172 PRO A C 1
ATOM 1408 O O . PRO A 1 191 ? 21.171 30.026 -16.201 1.00 20.23 172 PRO A O 1
ATOM 1412 N N . VAL A 1 192 ? 22.696 28.560 -16.969 1.00 18.79 173 VAL A N 1
ATOM 1413 C CA . VAL A 1 192 ? 23.618 28.686 -15.843 1.00 18.15 173 VAL A CA 1
ATOM 1414 C C . VAL A 1 192 ? 24.795 29.541 -16.291 1.00 19.42 173 VAL A C 1
ATOM 1415 O O . VAL A 1 192 ? 25.319 29.346 -17.390 1.00 18.38 173 VAL A O 1
ATOM 1419 N N . ILE A 1 193 ? 25.208 30.497 -15.445 1.00 18.36 174 ILE A N 1
ATOM 1420 C CA . ILE A 1 193 ? 26.344 31.396 -15.758 1.00 17.46 174 ILE A CA 1
ATOM 1421 C C . ILE A 1 193 ? 27.483 31.270 -14.753 1.00 17.33 174 ILE A C 1
ATOM 1422 O O . ILE A 1 193 ? 27.315 30.742 -13.631 1.00 18.76 174 ILE A O 1
ATOM 1427 N N . ASP A 1 194 ? 28.661 31.716 -15.183 1.00 18.28 175 ASP A N 1
ATOM 1428 C CA . ASP A 1 194 ? 29.858 31.729 -14.371 1.00 18.63 175 ASP A CA 1
ATOM 1429 C C . ASP A 1 194 ? 30.154 33.146 -13.869 1.00 20.03 175 ASP A C 1
ATOM 1430 O O . ASP A 1 194 ? 29.311 34.043 -13.957 1.00 19.71 175 ASP A O 1
ATOM 1435 N N . ASP A 1 195 ? 31.365 33.326 -13.370 1.00 22.51 176 ASP A N 1
ATOM 1436 C CA . ASP A 1 195 ? 31.840 34.602 -12.875 1.00 26.84 176 ASP A CA 1
ATOM 1437 C C . ASP A 1 195 ? 31.858 35.741 -13.876 1.00 25.56 176 ASP A C 1
ATOM 1438 O O . ASP A 1 195 ? 31.800 36.912 -13.480 1.00 28.55 176 ASP A O 1
ATOM 1443 N N . ASP A 1 196 ? 31.961 35.412 -15.157 1.00 21.41 177 ASP A N 1
ATOM 1444 C CA . ASP A 1 196 ? 32.019 36.404 -16.199 1.00 23.06 177 ASP A CA 1
ATOM 1445 C C . ASP A 1 196 ? 30.715 36.456 -16.947 1.00 20.20 177 ASP A C 1
ATOM 1446 O O . ASP A 1 196 ? 30.665 36.958 -18.049 1.00 20.96 177 ASP A O 1
ATOM 1451 N N . ASN A 1 197 ? 29.656 35.958 -16.316 1.00 19.80 178 ASN A N 1
ATOM 1452 C CA A ASN A 1 197 ? 28.339 35.942 -16.921 0.50 19.78 178 ASN A CA 1
ATOM 1453 C CA B ASN A 1 197 ? 28.322 35.915 -16.905 0.50 20.31 178 ASN A CA 1
ATOM 1454 C C . ASN A 1 197 ? 28.261 35.172 -18.239 1.00 18.67 178 ASN A C 1
ATOM 1455 O O . ASN A 1 197 ? 27.349 35.403 -19.032 1.00 19.01 178 ASN A O 1
ATOM 1464 N N . LYS A 1 198 ? 29.222 34.283 -18.476 1.00 18.94 179 LYS A N 1
ATOM 1465 C CA A LYS A 1 198 ? 29.186 33.392 -19.638 0.50 19.74 179 LYS A CA 1
ATOM 1466 C CA B LYS A 1 198 ? 29.172 33.404 -19.641 0.50 19.35 179 LYS A CA 1
ATOM 1467 C C . LYS A 1 198 ? 28.331 32.170 -19.318 1.00 19.82 179 LYS A C 1
ATOM 1468 O O . LYS A 1 198 ? 28.302 31.713 -18.179 1.00 15.35 179 LYS A O 1
ATOM 1479 N N . VAL A 1 199 ? 27.633 31.640 -20.327 1.00 18.12 180 VAL A N 1
ATOM 1480 C CA . VAL A 1 199 ? 26.790 30.451 -20.166 1.00 18.89 180 VAL A CA 1
ATOM 1481 C C . VAL A 1 199 ? 27.631 29.168 -20.144 1.00 18.90 180 VAL A C 1
ATOM 1482 O O . VAL A 1 199 ? 28.442 28.900 -21.063 1.00 19.03 180 VAL A O 1
ATOM 1486 N N . VAL A 1 200 ? 27.430 28.369 -19.100 1.00 16.54 181 VAL A N 1
ATOM 1487 C CA . VAL A 1 200 ? 28.206 27.159 -18.879 1.00 19.82 181 VAL A CA 1
ATOM 1488 C C . VAL A 1 200 ? 27.321 25.898 -18.826 1.00 17.92 181 VAL A C 1
ATOM 1489 O O . VAL A 1 200 ? 27.826 24.773 -18.721 1.00 19.82 181 VAL A O 1
ATOM 1493 N N . GLY A 1 201 ? 26.007 26.059 -18.927 1.00 18.88 182 GLY A N 1
ATOM 1494 C CA . GLY A 1 201 ? 25.089 24.929 -18.824 1.00 19.28 182 GLY A CA 1
ATOM 1495 C C . GLY A 1 201 ? 23.662 25.422 -18.744 1.00 19.28 182 GLY A C 1
ATOM 1496 O O . GLY A 1 201 ? 23.393 26.621 -18.875 1.00 18.47 182 GLY A O 1
ATOM 1497 N N . ILE A 1 202 ? 22.754 24.476 -18.585 1.00 18.43 183 ILE A N 1
ATOM 1498 C CA . ILE A 1 202 ? 21.341 24.746 -18.437 1.00 17.83 183 ILE A CA 1
ATOM 1499 C C . ILE A 1 202 ? 20.838 23.764 -17.390 1.00 17.41 183 ILE A C 1
ATOM 1500 O O . ILE A 1 202 ? 21.032 22.561 -17.499 1.00 18.36 183 ILE A O 1
ATOM 1505 N N . VAL A 1 203 ? 20.196 24.304 -16.362 1.00 16.46 184 VAL A N 1
ATOM 1506 C CA . VAL A 1 203 ? 19.588 23.427 -15.340 1.00 18.93 184 VAL A CA 1
ATOM 1507 C C . VAL A 1 203 ? 18.115 23.361 -15.577 1.00 19.22 184 VAL A C 1
ATOM 1508 O O . VAL A 1 203 ? 17.481 24.353 -15.875 1.00 21.32 184 VAL A O 1
ATOM 1512 N N . THR A 1 204 ? 17.573 22.151 -15.461 1.00 20.29 185 THR A N 1
ATOM 1513 C CA . THR A 1 204 ? 16.220 21.902 -15.915 1.00 21.17 185 THR A CA 1
ATOM 1514 C C . THR A 1 204 ? 15.407 21.196 -14.830 1.00 21.62 185 THR A C 1
ATOM 1515 O O . THR A 1 204 ? 15.937 20.629 -13.873 1.00 18.99 185 THR A O 1
ATOM 1519 N N . VAL A 1 205 ? 14.099 21.206 -15.015 1.00 23.35 186 VAL A N 1
ATOM 1520 C CA . VAL A 1 205 ? 13.211 20.491 -14.094 1.00 21.92 186 VAL A CA 1
ATOM 1521 C C . VAL A 1 205 ? 13.455 18.984 -14.172 1.00 20.47 186 VAL A C 1
ATOM 1522 O O . VAL A 1 205 ? 13.228 18.320 -13.168 1.00 23.01 186 VAL A O 1
ATOM 1526 N N . VAL A 1 206 ? 13.934 18.450 -15.312 1.00 21.23 187 VAL A N 1
ATOM 1527 C CA . VAL A 1 206 ? 14.303 17.043 -15.453 1.00 23.81 187 VAL A CA 1
ATOM 1528 C C . VAL A 1 206 ? 15.528 16.746 -14.592 1.00 24.66 187 VAL A C 1
ATOM 1529 O O . VAL A 1 206 ? 15.557 15.753 -13.883 1.00 22.70 187 VAL A O 1
ATOM 1533 N N . ASN A 1 207 ? 16.542 17.591 -14.683 1.00 21.76 188 ASN A N 1
ATOM 1534 C CA . ASN A 1 207 ? 17.664 17.515 -13.740 1.00 19.64 188 ASN A CA 1
ATOM 1535 C C . ASN A 1 207 ? 17.193 17.471 -12.283 1.00 19.24 188 ASN A C 1
ATOM 1536 O O . ASN A 1 207 ? 17.669 16.626 -11.499 1.00 20.48 188 ASN A O 1
ATOM 1541 N N . ALA A 1 208 ? 16.322 18.400 -11.906 1.00 19.89 189 ALA A N 1
ATOM 1542 C CA . ALA A 1 208 ? 15.895 18.572 -10.542 1.00 20.69 189 ALA A CA 1
ATOM 1543 C C . ALA A 1 208 ? 15.121 17.335 -10.059 1.00 18.58 189 ALA A C 1
ATOM 1544 O O . ALA A 1 208 ? 15.306 16.860 -8.930 1.00 19.70 189 ALA A O 1
ATOM 1546 N N . ILE A 1 209 ? 14.230 16.838 -10.900 1.00 19.40 190 ILE A N 1
ATOM 1547 C CA . ILE A 1 209 ? 13.395 15.693 -10.491 1.00 18.82 190 ILE A CA 1
ATOM 1548 C C . ILE A 1 209 ? 14.166 14.394 -10.404 1.00 22.31 190 ILE A C 1
ATOM 1549 O O . ILE A 1 209 ? 13.840 13.552 -9.564 1.00 20.97 190 ILE A O 1
ATOM 1554 N N . LYS A 1 210 ? 15.211 14.240 -11.205 1.00 21.83 191 LYS A N 1
ATOM 1555 C CA A LYS A 1 210 ? 16.135 13.102 -11.095 0.50 22.20 191 LYS A CA 1
ATOM 1556 C CA B LYS A 1 210 ? 16.067 13.073 -11.081 0.50 23.28 191 LYS A CA 1
ATOM 1557 C C . LYS A 1 210 ? 16.710 13.049 -9.689 1.00 21.35 191 LYS A C 1
ATOM 1558 O O . LYS A 1 210 ? 16.769 11.981 -9.056 1.00 19.66 191 LYS A O 1
ATOM 1569 N N . GLN A 1 211 ? 17.135 14.206 -9.211 1.00 19.14 192 GLN A N 1
ATOM 1570 C CA . GLN A 1 211 ? 17.748 14.332 -7.878 1.00 20.60 192 GLN A CA 1
ATOM 1571 C C . GLN A 1 211 ? 16.706 14.125 -6.768 1.00 20.00 192 GLN A C 1
ATOM 1572 O O . GLN A 1 211 ? 16.980 13.451 -5.782 1.00 20.49 192 GLN A O 1
ATOM 1578 N N . LEU A 1 212 ? 15.523 14.706 -6.928 1.00 19.80 193 LEU A N 1
ATOM 1579 C CA . LEU A 1 212 ? 14.500 14.571 -5.893 1.00 20.79 193 LEU A CA 1
ATOM 1580 C C . LEU A 1 212 ? 14.058 13.119 -5.836 1.00 20.76 193 LEU A C 1
ATOM 1581 O O . LEU A 1 212 ? 13.893 12.563 -4.721 1.00 18.99 193 LEU A O 1
ATOM 1586 N N . ALA A 1 213 ? 13.944 12.476 -7.003 1.00 18.51 194 ALA A N 1
ATOM 1587 C CA . ALA A 1 213 ? 13.610 11.039 -7.047 1.00 20.19 194 ALA A CA 1
ATOM 1588 C C . ALA A 1 213 ? 14.610 10.196 -6.273 1.00 21.42 194 ALA A C 1
ATOM 1589 O O . ALA A 1 213 ? 14.212 9.262 -5.564 1.00 19.36 194 ALA A O 1
ATOM 1591 N N . LYS A 1 214 ? 15.905 10.495 -6.414 1.00 20.82 195 LYS A N 1
ATOM 1592 C CA . LYS A 1 214 ? 16.922 9.779 -5.649 1.00 21.76 195 LYS A CA 1
ATOM 1593 C C . LYS A 1 214 ? 16.763 10.018 -4.140 1.00 18.06 195 LYS A C 1
ATOM 1594 O O . LYS A 1 214 ? 16.814 9.091 -3.344 1.00 21.51 195 LYS A O 1
ATOM 1600 N N . ALA A 1 215 ? 16.569 11.270 -3.764 1.00 20.61 196 ALA A N 1
ATOM 1601 C CA . ALA A 1 215 ? 16.365 11.609 -2.352 1.00 20.18 196 ALA A CA 1
ATOM 1602 C C . ALA A 1 215 ? 15.204 10.856 -1.756 1.00 20.14 196 ALA A C 1
ATOM 1603 O O . ALA A 1 215 ? 15.288 10.375 -0.623 1.00 20.52 196 ALA A O 1
ATOM 1605 N N . VAL A 1 216 ? 14.096 10.778 -2.497 1.00 19.52 197 VAL A N 1
ATOM 1606 C CA . VAL A 1 216 ? 12.911 10.036 -2.050 1.00 20.62 197 VAL A CA 1
ATOM 1607 C C . VAL A 1 216 ? 13.157 8.533 -1.973 1.00 21.80 197 VAL A C 1
ATOM 1608 O O . VAL A 1 216 ? 12.794 7.883 -0.985 1.00 20.96 197 VAL A O 1
ATOM 1612 N N . ASP A 1 217 ? 13.806 7.982 -2.990 1.00 20.65 198 ASP A N 1
ATOM 1613 C CA . ASP A 1 217 ? 14.082 6.557 -3.033 1.00 22.95 198 ASP A CA 1
ATOM 1614 C C . ASP A 1 217 ? 14.964 6.114 -1.873 1.00 22.21 198 ASP A C 1
ATOM 1615 O O . ASP A 1 217 ? 14.748 5.049 -1.305 1.00 22.74 198 ASP A O 1
ATOM 1620 N N . LYS A 1 218 ? 15.960 6.923 -1.540 1.00 21.69 199 LYS A N 1
ATOM 1621 C CA . LYS A 1 218 ? 16.965 6.577 -0.561 1.00 20.62 199 LYS A CA 1
ATOM 1622 C C . LYS A 1 218 ? 16.704 7.219 0.808 1.00 21.60 199 LYS A C 1
ATOM 1623 O O . LYS A 1 218 ? 17.474 7.011 1.749 1.00 20.81 199 LYS A O 1
ATOM 1629 N N . LEU A 1 219 ? 15.613 7.975 0.918 1.00 19.40 200 LEU A N 1
ATOM 1630 C CA . LEU A 1 219 ? 15.311 8.740 2.127 1.00 20.95 200 LEU A CA 1
ATOM 1631 C C . LEU A 1 219 ? 16.550 9.475 2.585 1.00 22.44 200 LEU A C 1
ATOM 1632 O O . LEU A 1 219 ? 16.950 9.403 3.751 1.00 21.74 200 LEU A O 1
ATOM 1637 N N . ASP A 1 220 ? 17.166 10.170 1.630 1.00 21.65 201 ASP A N 1
ATOM 1638 C CA . ASP A 1 220 ? 18.413 10.872 1.850 1.00 23.55 201 ASP A CA 1
ATOM 1639 C C . ASP A 1 220 ? 18.332 12.248 1.227 1.00 21.44 201 ASP A C 1
ATOM 1640 O O . ASP A 1 220 ? 18.503 12.399 0.022 1.00 21.09 201 ASP A O 1
ATOM 1645 N N . PRO A 1 221 ? 18.091 13.274 2.062 1.00 23.83 202 PRO A N 1
ATOM 1646 C CA . PRO A 1 221 ? 17.903 14.611 1.486 1.00 25.01 202 PRO A CA 1
ATOM 1647 C C . PRO A 1 221 ? 19.126 15.145 0.748 1.00 26.36 202 PRO A C 1
ATOM 1648 O O . PRO A 1 221 ? 18.982 16.041 -0.080 1.00 26.53 202 PRO A O 1
ATOM 1652 N N . ASP A 1 222 ? 20.316 14.635 1.041 1.00 27.01 203 ASP A N 1
ATOM 1653 C CA . ASP A 1 222 ? 21.534 15.148 0.409 1.00 29.46 203 ASP A CA 1
ATOM 1654 C C . ASP A 1 222 ? 21.537 15.078 -1.102 1.00 29.56 203 ASP A C 1
ATOM 1655 O O . ASP A 1 222 ? 22.175 15.903 -1.724 1.00 25.76 203 ASP A O 1
ATOM 1660 N N . TYR A 1 223 ? 20.852 14.093 -1.697 1.00 27.54 204 TYR A N 1
ATOM 1661 C CA . TYR A 1 223 ? 20.789 14.001 -3.150 1.00 25.81 204 TYR A CA 1
ATOM 1662 C C . TYR A 1 223 ? 20.146 15.229 -3.780 1.00 22.88 204 TYR A C 1
ATOM 1663 O O . TYR A 1 223 ? 20.377 15.494 -4.946 1.00 23.42 204 TYR A O 1
ATOM 1672 N N . PHE A 1 224 ? 19.339 15.986 -3.026 1.00 23.25 205 PHE A N 1
ATOM 1673 C CA . PHE A 1 224 ? 18.650 17.159 -3.545 1.00 24.54 205 PHE A CA 1
ATOM 1674 C C . PHE A 1 224 ? 19.217 18.408 -2.908 1.00 26.24 205 PHE A C 1
ATOM 1675 O O . PHE A 1 224 ? 19.677 19.314 -3.610 1.00 24.36 205 PHE A O 1
ATOM 1683 N N . TYR A 1 225 ? 19.198 18.437 -1.574 1.00 24.81 206 TYR A N 1
ATOM 1684 C CA . TYR A 1 225 ? 19.651 19.617 -0.813 1.00 24.28 206 TYR A CA 1
ATOM 1685 C C . TYR A 1 225 ? 21.186 19.789 -0.831 1.00 25.74 206 TYR A C 1
ATOM 1686 O O . TYR A 1 225 ? 21.692 20.906 -0.666 1.00 27.06 206 TYR A O 1
ATOM 1695 N N . GLY A 1 226 ? 21.917 18.711 -1.071 1.00 24.24 207 GLY A N 1
ATOM 1696 C CA . GLY A 1 226 ? 23.364 18.762 -1.060 1.00 26.05 207 GLY A CA 1
ATOM 1697 C C . GLY A 1 226 ? 23.987 19.060 -2.409 1.00 25.38 207 GLY A C 1
ATOM 1698 O O . GLY A 1 226 ? 25.204 19.011 -2.530 1.00 27.46 207 GLY A O 1
ATOM 1699 N N . LYS A 1 227 ? 23.179 19.359 -3.429 1.00 21.93 208 LYS A N 1
ATOM 1700 C CA . LYS A 1 227 ? 23.705 19.550 -4.769 1.00 22.97 208 LYS A CA 1
ATOM 1701 C C . LYS A 1 227 ? 23.646 21.008 -5.160 1.00 20.70 208 LYS A C 1
ATOM 1702 O O . LYS A 1 227 ? 22.717 21.749 -4.772 1.00 21.60 208 LYS A O 1
ATOM 1708 N N . VAL A 1 228 ? 24.660 21.445 -5.894 1.00 21.61 209 VAL A N 1
ATOM 1709 C CA . VAL A 1 228 ? 24.631 22.772 -6.490 1.00 21.57 209 VAL A CA 1
ATOM 1710 C C . VAL A 1 228 ? 24.321 22.597 -7.988 1.00 21.24 209 VAL A C 1
ATOM 1711 O O . VAL A 1 228 ? 24.472 21.516 -8.546 1.00 20.44 209 VAL A O 1
ATOM 1715 N N . VAL A 1 229 ? 23.907 23.668 -8.634 1.00 18.16 210 VAL A N 1
ATOM 1716 C CA A VAL A 1 229 ? 23.431 23.498 -10.017 0.50 17.27 210 VAL A CA 1
ATOM 1717 C CA B VAL A 1 229 ? 23.475 23.635 -10.041 0.50 17.49 210 VAL A CA 1
ATOM 1718 C C . VAL A 1 229 ? 24.522 22.949 -10.954 1.00 17.32 210 VAL A C 1
ATOM 1719 O O . VAL A 1 229 ? 24.201 22.089 -11.810 1.00 17.51 210 VAL A O 1
ATOM 1726 N N . LYS A 1 230 ? 25.792 23.331 -10.789 1.00 18.56 211 LYS A N 1
ATOM 1727 C CA . LYS A 1 230 ? 26.851 22.828 -11.696 1.00 19.57 211 LYS A CA 1
ATOM 1728 C C . LYS A 1 230 ? 27.020 21.326 -11.630 1.00 19.81 211 LYS A C 1
ATOM 1729 O O . LYS A 1 230 ? 27.505 20.712 -12.581 1.00 19.62 211 LYS A O 1
ATOM 1735 N N . ASP A 1 231 ? 26.655 20.746 -10.492 1.00 18.74 212 ASP A N 1
ATOM 1736 C CA . ASP A 1 231 ? 26.712 19.285 -10.269 1.00 22.20 212 ASP A CA 1
ATOM 1737 C C . ASP A 1 231 ? 25.768 18.472 -11.130 1.00 22.01 212 ASP A C 1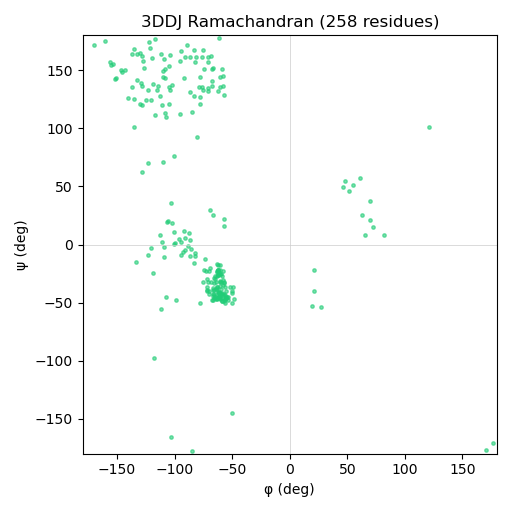
ATOM 1738 O O . ASP A 1 231 ? 26.057 17.303 -11.398 1.00 18.10 212 ASP A O 1
ATOM 1743 N N . VAL A 1 232 ? 24.637 19.046 -11.523 1.00 19.25 213 VAL A N 1
ATOM 1744 C CA . VAL A 1 232 ? 23.565 18.306 -12.193 1.00 19.30 213 VAL A CA 1
ATOM 1745 C C . VAL A 1 232 ? 23.070 18.892 -13.490 1.00 18.58 213 VAL A C 1
ATOM 1746 O O . VAL A 1 232 ? 22.226 18.294 -14.147 1.00 19.84 213 VAL A O 1
ATOM 1758 N N . VAL A 1 234 ? 22.705 20.320 -17.383 1.00 18.16 215 VAL A N 1
ATOM 1759 C CA . VAL A 1 234 ? 23.080 19.892 -18.724 1.00 19.40 215 VAL A CA 1
ATOM 1760 C C . VAL A 1 234 ? 24.281 20.745 -19.097 1.00 20.91 215 VAL A C 1
ATOM 1761 O O . VAL A 1 234 ? 24.259 21.959 -18.887 1.00 19.62 215 VAL A O 1
ATOM 1765 N N . THR A 1 235 ? 25.334 20.117 -19.632 1.00 17.84 216 THR A N 1
ATOM 1766 C CA . THR A 1 235 ? 26.555 20.838 -19.993 1.00 20.55 216 THR A CA 1
ATOM 1767 C C . THR A 1 235 ? 26.753 20.944 -21.496 1.00 20.42 216 THR A C 1
ATOM 1768 O O . THR A 1 235 ? 27.711 21.544 -21.964 1.00 22.84 216 THR A O 1
ATOM 1772 N N . ASN A 1 236 ? 25.838 20.354 -22.262 1.00 22.06 217 ASN A N 1
ATOM 1773 C CA . ASN A 1 236 ? 25.864 20.520 -23.712 1.00 25.01 217 ASN A CA 1
ATOM 1774 C C . ASN A 1 236 ? 25.163 21.745 -24.092 1.00 26.49 217 ASN A C 1
ATOM 1775 O O . ASN A 1 236 ? 23.936 21.845 -23.930 1.00 28.13 217 ASN A O 1
ATOM 1780 N N . LEU A 1 237 ? 25.908 22.694 -24.620 1.00 22.53 218 LEU A N 1
ATOM 1781 C CA . LEU A 1 237 ? 25.315 23.933 -25.059 1.00 23.29 218 LEU A CA 1
ATOM 1782 C C . LEU A 1 237 ? 25.030 23.821 -26.535 1.00 26.15 218 LEU A C 1
ATOM 1783 O O . LEU A 1 237 ? 25.955 23.729 -27.351 1.00 24.30 218 LEU A O 1
ATOM 1788 N N . VAL A 1 238 ? 23.755 23.807 -26.855 1.00 22.09 219 VAL A N 1
ATOM 1789 C CA . VAL A 1 238 ? 23.309 23.729 -28.229 1.00 23.34 219 VAL A CA 1
ATOM 1790 C C . VAL A 1 238 ? 22.730 25.105 -28.588 1.00 24.01 219 VAL A C 1
ATOM 1791 O O . VAL A 1 238 ? 21.739 25.567 -28.013 1.00 22.24 219 VAL A O 1
ATOM 1795 N N . THR A 1 239 ? 23.417 25.791 -29.496 1.00 23.28 220 THR A N 1
ATOM 1796 C CA . THR A 1 239 ? 23.101 27.165 -29.828 1.00 23.77 220 THR A CA 1
ATOM 1797 C C . THR A 1 239 ? 22.544 27.242 -31.250 1.00 24.22 220 THR A C 1
ATOM 1798 O O . THR A 1 239 ? 22.698 26.316 -32.043 1.00 25.51 220 THR A O 1
ATOM 1802 N N . ILE A 1 240 ? 21.913 28.360 -31.556 1.00 22.18 221 ILE A N 1
ATOM 1803 C CA . ILE A 1 240 ? 21.399 28.601 -32.878 1.00 21.91 221 ILE A CA 1
ATOM 1804 C C . ILE A 1 240 ? 21.502 30.088 -33.168 1.00 22.95 221 ILE A C 1
ATOM 1805 O O . ILE A 1 240 ? 21.452 30.908 -32.251 1.00 24.12 221 ILE A O 1
ATOM 1810 N N . ASP A 1 241 ? 21.675 30.426 -34.445 1.00 24.99 222 ASP A N 1
ATOM 1811 C CA . ASP A 1 241 ? 21.671 31.815 -34.899 1.00 24.18 222 ASP A CA 1
ATOM 1812 C C . ASP A 1 241 ? 20.254 32.387 -34.827 1.00 22.30 222 ASP A C 1
ATOM 1813 O O . ASP A 1 241 ? 19.303 31.708 -35.221 1.00 23.59 222 ASP A O 1
ATOM 1818 N N . GLU A 1 242 ? 20.089 33.599 -34.303 1.00 21.12 223 GLU A N 1
ATOM 1819 C CA . GLU A 1 242 ? 18.748 34.196 -34.194 1.00 21.60 223 GLU A CA 1
ATOM 1820 C C . GLU A 1 242 ? 18.053 34.428 -35.567 1.00 21.65 223 GLU A C 1
ATOM 1821 O O . GLU A 1 242 ? 16.852 34.668 -35.625 1.00 22.56 223 GLU A O 1
ATOM 1827 N N . LEU A 1 243 ? 18.826 34.418 -36.658 1.00 21.03 224 LEU A N 1
ATOM 1828 C CA . LEU A 1 243 ? 18.264 34.611 -38.007 1.00 22.47 224 LEU A CA 1
ATOM 1829 C C . LEU A 1 243 ? 17.908 33.286 -38.709 1.00 23.48 224 LEU A C 1
ATOM 1830 O O . LEU A 1 243 ? 17.289 33.293 -39.786 1.00 23.89 224 LEU A O 1
ATOM 1835 N N . ALA A 1 244 ? 18.269 32.156 -38.097 1.00 24.72 225 ALA A N 1
ATOM 1836 C CA . ALA A 1 244 ? 17.883 30.827 -38.611 1.00 22.98 225 ALA A CA 1
ATOM 1837 C C . ALA A 1 244 ? 16.381 30.660 -38.485 1.00 21.28 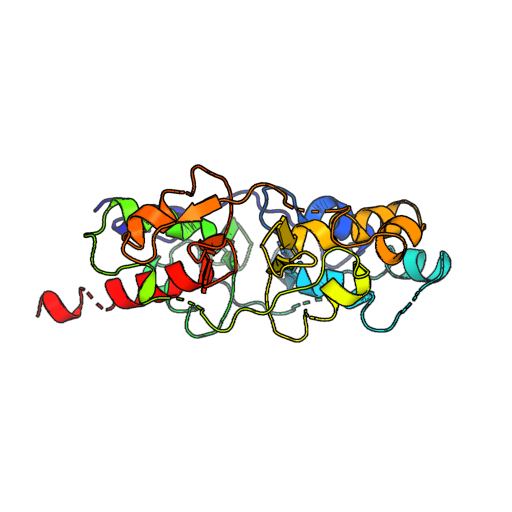225 ALA A C 1
ATOM 1838 O O . ALA A 1 244 ? 15.770 31.243 -37.581 1.00 19.21 225 ALA A O 1
ATOM 1840 N N . SER A 1 245 ? 15.793 29.848 -39.359 1.00 23.00 226 SER A N 1
ATOM 1841 C CA . SER A 1 245 ? 14.350 29.604 -39.343 1.00 21.82 226 SER A CA 1
ATOM 1842 C C . SER A 1 245 ? 13.910 28.832 -38.101 1.00 21.58 226 SER A C 1
ATOM 1843 O O . SER A 1 245 ? 14.666 28.033 -37.545 1.00 21.47 226 SER A O 1
ATOM 1846 N N . VAL A 1 246 ? 12.675 29.062 -37.678 1.00 20.12 227 VAL A N 1
ATOM 1847 C CA . VAL A 1 246 ? 12.111 28.254 -36.612 1.00 20.81 227 VAL A CA 1
ATOM 1848 C C . VAL A 1 246 ? 12.074 26.773 -37.034 1.00 22.79 227 VAL A C 1
ATOM 1849 O O . VAL A 1 246 ? 12.106 25.885 -36.172 1.00 21.22 227 VAL A O 1
ATOM 1853 N N . ASN A 1 247 ? 12.028 26.501 -38.353 1.00 21.02 228 ASN A N 1
ATOM 1854 C CA . ASN A 1 247 ? 12.016 25.117 -38.846 1.00 22.22 228 ASN A CA 1
ATOM 1855 C C . ASN A 1 247 ? 13.329 24.401 -38.518 1.00 22.07 228 ASN A C 1
ATOM 1856 O O . ASN A 1 247 ? 13.320 23.244 -38.098 1.00 22.95 228 ASN A O 1
ATOM 1861 N N . ARG A 1 248 ? 14.438 25.090 -38.764 1.00 22.39 229 ARG A N 1
ATOM 1862 C CA . ARG A 1 248 ? 15.761 24.613 -38.387 1.00 24.90 229 ARG A CA 1
ATOM 1863 C C . ARG A 1 248 ? 15.876 24.409 -36.867 1.00 22.77 229 ARG A C 1
ATOM 1864 O O . ARG A 1 248 ? 16.457 23.413 -36.429 1.00 22.49 229 ARG A O 1
ATOM 1872 N N . ALA A 1 249 ? 15.321 25.336 -36.072 1.00 22.00 230 ALA A N 1
ATOM 1873 C CA . ALA A 1 249 ? 15.277 25.173 -34.623 1.00 19.42 230 ALA A CA 1
ATOM 1874 C C . ALA A 1 249 ? 14.566 23.857 -34.267 1.00 20.47 230 ALA A C 1
ATOM 1875 O O . ALA A 1 249 ? 15.083 23.067 -33.462 1.00 21.16 230 ALA A O 1
ATOM 1877 N N . ALA A 1 250 ? 13.375 23.642 -34.847 1.00 19.43 231 ALA A N 1
ATOM 1878 C CA . ALA A 1 250 ? 12.597 22.417 -34.608 1.00 17.98 231 ALA A CA 1
ATOM 1879 C C . ALA A 1 250 ? 13.387 21.133 -34.937 1.00 21.44 231 ALA A C 1
ATOM 1880 O O . ALA A 1 250 ? 13.424 20.168 -34.143 1.00 20.13 231 ALA A O 1
ATOM 1882 N N . ALA A 1 251 ? 14.016 21.147 -36.098 1.00 21.96 232 ALA A N 1
ATOM 1883 C CA . ALA A 1 251 ? 14.765 20.009 -36.632 1.00 23.45 232 ALA A CA 1
ATOM 1884 C C . ALA A 1 251 ? 15.918 19.638 -35.689 1.00 24.91 232 ALA A C 1
ATOM 1885 O O . ALA A 1 251 ? 16.146 18.465 -35.383 1.00 25.64 232 ALA A O 1
ATOM 1887 N N . GLU A 1 252 ? 16.581 20.665 -35.190 1.00 23.46 233 GLU A N 1
ATOM 1888 C CA . GLU A 1 252 ? 17.720 20.518 -34.296 1.00 25.23 233 GLU A CA 1
ATOM 1889 C C . GLU A 1 252 ? 17.288 19.987 -32.953 1.00 25.09 233 GLU A C 1
ATOM 1890 O O . GLU A 1 252 ? 17.927 19.109 -32.391 1.00 24.33 233 GLU A O 1
ATOM 1904 N N . ILE A 1 254 ? 14.747 18.045 -32.434 1.00 25.88 235 ILE A N 1
ATOM 1905 C CA . ILE A 1 254 ? 14.444 16.635 -32.661 1.00 26.52 235 ILE A CA 1
ATOM 1906 C C . ILE A 1 254 ? 15.758 15.820 -32.643 1.00 26.09 235 ILE A C 1
ATOM 1907 O O . ILE A 1 254 ? 15.887 14.924 -31.824 1.00 29.07 235 ILE A O 1
ATOM 1912 N N . VAL A 1 255 ? 16.728 16.206 -33.455 1.00 26.71 236 VAL A N 1
ATOM 1913 C CA A VAL A 1 255 ? 17.998 15.470 -33.590 0.50 29.24 236 VAL A CA 1
ATOM 1914 C CA B VAL A 1 255 ? 17.970 15.430 -33.576 0.50 30.12 236 VAL A CA 1
ATOM 1915 C C . VAL A 1 255 ? 18.782 15.421 -32.273 1.00 31.61 236 VAL A C 1
ATOM 1916 O O . VAL A 1 255 ? 19.306 14.377 -31.898 1.00 36.10 236 VAL A O 1
ATOM 1923 N N . LYS A 1 256 ? 18.862 16.563 -31.582 1.00 31.40 237 LYS A N 1
ATOM 1924 C CA . LYS A 1 256 ? 19.663 16.703 -30.349 1.00 30.92 237 LYS A CA 1
ATOM 1925 C C . LYS A 1 256 ? 18.896 16.267 -29.109 1.00 32.45 237 LYS A C 1
ATOM 1926 O O . LYS A 1 256 ? 19.455 16.277 -28.009 1.00 30.78 237 LYS A O 1
ATOM 1932 N N . ARG A 1 257 ? 17.618 15.906 -29.279 1.00 31.13 238 ARG A N 1
ATOM 1933 C CA . ARG A 1 257 ? 16.784 15.408 -28.192 1.00 33.22 238 ARG A CA 1
ATOM 1934 C C . ARG A 1 257 ? 16.771 16.386 -27.033 1.00 30.36 238 ARG A C 1
ATOM 1935 O O . ARG A 1 257 ? 17.023 16.017 -25.890 1.00 30.12 238 ARG A O 1
ATOM 1940 N N . ILE A 1 258 ? 16.482 17.650 -27.343 1.00 26.03 239 ILE A N 1
ATOM 1941 C CA . ILE A 1 258 ? 16.421 18.706 -26.35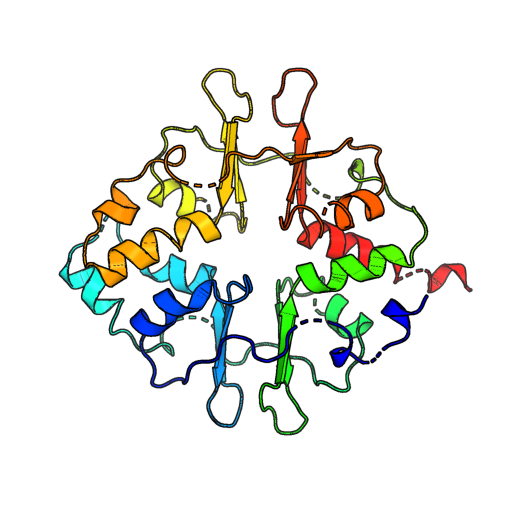0 1.00 25.66 239 ILE A CA 1
ATOM 1942 C C . ILE A 1 258 ? 15.192 19.564 -26.635 1.00 25.99 239 ILE A C 1
ATOM 1943 O O . ILE A 1 258 ? 14.631 19.494 -27.728 1.00 24.96 239 ILE A O 1
ATOM 1948 N N . GLY A 1 259 ? 14.795 20.360 -25.656 1.00 24.75 240 GLY A N 1
ATOM 1949 C CA . GLY A 1 259 ? 13.601 21.194 -25.785 1.00 24.70 240 GLY A CA 1
ATOM 1950 C C . GLY A 1 259 ? 13.865 22.688 -25.838 1.00 22.13 240 GLY A C 1
ATOM 1951 O O . GLY A 1 259 ? 12.941 23.471 -25.709 1.00 22.18 240 GLY A O 1
ATOM 1952 N N . SER A 1 260 ? 15.138 23.081 -25.939 1.00 19.55 241 SER A N 1
ATOM 1953 C CA . SER A 1 260 ? 15.504 24.482 -25.986 1.00 20.25 241 SER A CA 1
ATOM 1954 C C . SER A 1 260 ? 16.812 24.602 -26.738 1.00 21.77 241 SER A C 1
ATOM 1955 O O . SER A 1 260 ? 17.595 23.655 -26.837 1.00 20.63 241 SER A O 1
ATOM 1958 N N . LEU A 1 261 ? 17.005 25.781 -27.297 1.00 19.33 242 LEU A N 1
ATOM 1959 C CA . LEU A 1 261 ? 18.236 26.153 -27.923 1.00 17.98 242 LEU A CA 1
ATOM 1960 C C . LEU A 1 261 ? 18.589 27.529 -27.389 1.00 18.26 242 LEU A C 1
ATOM 1961 O O . LEU A 1 261 ? 17.720 28.355 -27.149 1.00 20.48 242 LEU A O 1
ATOM 1966 N N . LEU A 1 262 ? 19.877 27.750 -27.146 1.00 18.09 243 LEU A N 1
ATOM 1967 C CA . LEU A 1 262 ? 20.373 29.049 -26.708 1.00 17.85 243 LEU A CA 1
ATOM 1968 C C . LEU A 1 262 ? 20.812 29.953 -27.837 1.00 19.20 243 LEU A C 1
ATOM 1969 O O . LEU A 1 262 ? 21.353 29.485 -28.820 1.00 20.85 243 LEU A O 1
ATOM 1974 N N . ILE A 1 263 ? 20.551 31.243 -27.694 1.00 17.79 244 ILE A N 1
ATOM 1975 C CA . ILE A 1 263 ? 21.110 32.243 -28.602 1.00 19.23 244 ILE A CA 1
ATOM 1976 C C . ILE A 1 263 ? 22.116 33.023 -27.768 1.00 21.00 244 ILE A C 1
ATOM 1977 O O . ILE A 1 263 ? 21.757 33.615 -26.735 1.00 22.55 244 ILE A O 1
ATOM 1982 N N . LEU A 1 264 ? 23.376 33.001 -28.198 1.00 21.96 245 LEU A N 1
ATOM 1983 C CA . LEU A 1 264 ? 24.462 33.603 -27.413 1.00 23.30 245 LEU A CA 1
ATOM 1984 C C . LEU A 1 264 ? 24.984 34.849 -28.074 1.00 23.84 245 LEU A C 1
ATOM 1985 O O . LEU A 1 264 ? 24.956 34.960 -29.295 1.00 24.20 245 LEU A O 1
ATOM 1990 N N . ASN A 1 265 ? 25.450 35.790 -27.260 1.00 22.58 246 ASN A N 1
ATOM 1991 C CA . ASN A 1 265 ? 26.175 36.958 -27.783 1.00 26.39 246 ASN A CA 1
ATOM 1992 C C . ASN A 1 265 ? 27.568 36.504 -28.184 1.00 24.13 246 ASN A C 1
ATOM 1993 O O . ASN A 1 265 ? 28.007 35.385 -27.838 1.00 23.16 246 ASN A O 1
ATOM 1998 N N . LYS A 1 266 ? 28.281 37.361 -28.911 1.00 28.00 247 LYS A N 1
ATOM 1999 C CA . LYS A 1 266 ? 29.631 37.030 -29.351 1.00 28.28 247 LYS A CA 1
ATOM 2000 C C . LYS A 1 266 ? 30.547 36.703 -28.173 1.00 28.78 247 LYS A C 1
ATOM 2001 O O . LYS A 1 266 ? 31.437 35.873 -28.293 1.00 30.91 247 LYS A O 1
ATOM 2003 N N . ASP A 1 267 ? 30.317 37.352 -27.033 1.00 29.04 248 ASP A N 1
ATOM 2004 C CA . ASP A 1 267 ? 31.130 37.134 -25.838 1.00 28.47 248 ASP A CA 1
ATOM 2005 C C . ASP A 1 267 ? 30.634 35.979 -24.967 1.00 29.06 248 ASP A C 1
ATOM 2006 O O . ASP A 1 267 ? 31.091 35.813 -23.846 1.00 28.10 248 ASP A O 1
ATOM 2011 N N . ASN A 1 268 ? 29.685 35.198 -25.481 1.00 28.25 249 ASN A N 1
ATOM 2012 C CA . ASN A 1 268 ? 29.170 34.001 -24.792 1.00 28.07 249 ASN A CA 1
ATOM 2013 C C . ASN A 1 268 ? 28.283 34.262 -23.589 1.00 23.46 249 ASN A C 1
ATOM 2014 O O . ASN A 1 268 ? 27.971 33.352 -22.809 1.00 23.29 249 ASN A O 1
ATOM 2019 N N . THR A 1 269 ? 27.819 35.499 -23.483 1.00 21.84 250 THR A N 1
ATOM 2020 C CA . THR A 1 269 ? 26.718 35.832 -22.618 1.00 23.41 250 THR A CA 1
ATOM 2021 C C . THR A 1 269 ? 25.442 35.470 -23.381 1.00 23.78 250 THR A C 1
ATOM 2022 O O . THR A 1 269 ? 25.457 35.310 -24.611 1.00 22.31 250 THR A O 1
ATOM 2026 N N . ILE A 1 270 ? 24.354 35.328 -22.631 1.00 23.96 251 ILE A N 1
ATOM 2027 C CA . ILE A 1 270 ? 23.074 34.935 -23.178 1.00 24.65 251 ILE A CA 1
ATOM 2028 C C . ILE A 1 270 ? 22.386 36.142 -23.842 1.00 22.69 251 ILE A C 1
ATOM 2029 O O . ILE A 1 270 ? 22.332 37.232 -23.278 1.00 24.40 251 ILE A O 1
ATOM 2034 N N . ARG A 1 271 ? 21.833 35.898 -25.019 1.00 22.60 252 ARG A N 1
ATOM 2035 C CA . ARG A 1 271 ? 21.034 36.862 -25.750 1.00 23.41 252 ARG A CA 1
ATOM 2036 C C . ARG A 1 271 ? 19.564 36.463 -25.717 1.00 22.36 252 ARG A C 1
ATOM 2037 O O . ARG A 1 271 ? 18.678 37.296 -25.483 1.00 24.63 252 ARG A O 1
ATOM 2045 N N . GLY A 1 272 ? 19.310 35.180 -25.953 1.00 22.74 253 GLY A N 1
ATOM 2046 C CA . GLY A 1 272 ? 17.972 34.637 -25.854 1.00 20.38 253 GLY A CA 1
ATOM 2047 C C . GLY A 1 272 ? 17.913 33.149 -25.690 1.00 19.74 253 GLY A C 1
ATOM 2048 O O . GLY A 1 272 ? 18.921 32.448 -25.747 1.00 21.41 253 GLY A O 1
ATOM 2049 N N . ILE A 1 273 ? 16.689 32.682 -25.501 1.00 19.43 254 ILE A N 1
ATOM 2050 C CA . ILE A 1 273 ? 16.370 31.293 -25.416 1.00 20.66 254 ILE A CA 1
ATOM 2051 C C . ILE A 1 273 ? 15.103 31.029 -26.230 1.00 20.18 254 ILE A C 1
ATOM 2052 O O . ILE A 1 273 ? 14.167 31.779 -26.165 1.00 21.05 254 ILE A O 1
ATOM 2057 N N . ILE A 1 274 ? 15.111 29.956 -27.009 1.00 19.79 255 ILE A N 1
ATOM 2058 C CA . ILE A 1 274 ? 13.913 29.515 -27.722 1.00 20.62 255 ILE A CA 1
ATOM 2059 C C . ILE A 1 274 ? 13.618 28.073 -27.324 1.00 19.70 255 ILE A C 1
ATOM 2060 O O . ILE A 1 274 ? 14.514 27.242 -27.251 1.00 18.24 255 ILE A O 1
ATOM 2065 N N . THR A 1 275 ? 12.369 27.800 -27.005 1.00 19.13 256 THR A N 1
ATOM 2066 C CA . THR A 1 275 ? 11.981 26.486 -26.516 1.00 19.48 256 THR A CA 1
ATOM 2067 C C . THR A 1 275 ? 10.907 25.845 -27.404 1.00 19.12 256 THR A C 1
ATOM 2068 O O . THR A 1 275 ? 10.305 26.482 -28.283 1.00 18.98 256 THR A O 1
ATOM 2072 N N . GLU A 1 276 ? 10.659 24.561 -27.161 1.00 21.17 257 GLU A N 1
ATOM 2073 C CA . GLU A 1 276 ? 9.593 23.881 -27.902 1.00 19.17 257 GLU A CA 1
ATOM 2074 C C . GLU A 1 276 ? 8.222 24.511 -27.649 1.00 18.60 257 GLU A C 1
ATOM 2075 O O . GLU A 1 276 ? 7.338 24.363 -28.492 1.00 20.57 257 GLU A O 1
ATOM 2081 N N . ARG A 1 277 ? 8.033 25.192 -26.513 1.00 16.78 258 ARG A N 1
ATOM 2082 C CA . ARG A 1 277 ? 6.788 25.949 -26.266 1.00 19.35 258 ARG A CA 1
ATOM 2083 C C . ARG A 1 277 ? 6.673 27.112 -27.254 1.00 21.20 258 ARG A C 1
ATOM 2084 O O . ARG A 1 277 ? 5.645 27.335 -27.894 1.00 17.94 258 ARG A O 1
ATOM 2092 N N . ASP A 1 278 ? 7.773 27.830 -27.405 1.00 18.52 259 ASP A N 1
ATOM 2093 C CA . ASP A 1 278 ? 7.848 28.924 -28.417 1.00 17.31 259 ASP A CA 1
ATOM 2094 C C . ASP A 1 278 ? 7.588 28.456 -29.835 1.00 15.14 259 ASP A C 1
ATOM 2095 O O . ASP A 1 278 ? 6.922 29.136 -30.628 1.00 16.87 259 ASP A O 1
ATOM 2100 N N . LEU A 1 279 ? 8.144 27.295 -30.181 1.00 19.84 260 LEU A N 1
ATOM 2101 C CA . LEU A 1 279 ? 7.928 26.718 -31.496 1.00 18.75 260 LEU A CA 1
ATOM 2102 C C . LEU A 1 279 ? 6.456 26.296 -31.725 1.00 18.91 260 LEU A C 1
ATOM 2103 O O . LEU A 1 279 ? 5.934 26.366 -32.864 1.00 17.98 260 LEU A O 1
ATOM 2108 N N . LEU A 1 280 ? 5.784 25.849 -30.654 1.00 19.74 261 LEU A N 1
ATOM 2109 C CA . LEU A 1 280 ? 4.341 25.549 -30.736 1.00 20.02 261 LEU A CA 1
ATOM 2110 C C . LEU A 1 280 ? 3.535 26.809 -30.969 1.00 19.79 261 LEU A C 1
ATOM 2111 O O . LEU A 1 280 ? 2.633 26.824 -31.793 1.00 19.64 261 LEU A O 1
ATOM 2116 N N . ILE A 1 281 ? 3.893 27.870 -30.267 1.00 20.36 262 ILE A N 1
ATOM 2117 C CA . ILE A 1 281 ? 3.258 29.170 -30.447 1.00 21.37 262 ILE A CA 1
ATOM 2118 C C . ILE A 1 281 ? 3.417 29.663 -31.893 1.00 18.78 262 ILE A C 1
ATOM 2119 O O . ILE A 1 281 ? 2.440 30.054 -32.556 1.00 19.88 262 ILE A O 1
ATOM 2124 N N . ALA A 1 282 ? 4.647 29.587 -32.395 1.00 20.68 263 ALA A N 1
ATOM 2125 C CA . ALA A 1 282 ? 4.936 29.942 -33.762 1.00 18.68 263 ALA A CA 1
ATOM 2126 C C . ALA A 1 282 ? 4.158 29.085 -34.768 1.00 21.60 263 ALA A C 1
ATOM 2127 O O . ALA A 1 282 ? 3.653 29.605 -35.771 1.00 18.73 263 ALA A O 1
ATOM 2129 N N . LEU A 1 283 ? 4.073 27.772 -34.518 1.00 19.54 264 LEU A N 1
ATOM 2130 C CA . LEU A 1 283 ? 3.367 26.865 -35.414 1.00 23.36 264 LEU A CA 1
ATOM 2131 C C . LEU A 1 283 ? 1.870 27.224 -35.513 1.00 21.55 264 LEU A C 1
ATOM 2132 O O . LEU A 1 283 ? 1.287 27.208 -36.602 1.00 23.79 264 LEU A O 1
ATOM 2137 N N . HIS A 1 284 ? 1.279 27.561 -34.369 1.00 20.06 265 HIS A N 1
ATOM 2138 C CA . HIS A 1 284 ? -0.114 27.974 -34.274 1.00 21.88 265 HIS A CA 1
ATOM 2139 C C . HIS A 1 284 ? -0.308 29.180 -35.188 1.00 22.68 265 HIS A C 1
ATOM 2140 O O . HIS A 1 284 ? -1.257 29.223 -35.975 1.00 22.24 265 HIS A O 1
ATOM 2147 N N . HIS A 1 285 ? 0.593 30.148 -35.063 1.00 25.37 266 HIS A N 1
ATOM 2148 C CA . HIS A 1 285 ? 0.569 31.363 -35.903 1.00 26.87 266 HIS A CA 1
ATOM 2149 C C . HIS A 1 285 ? 0.719 31.072 -37.391 1.00 26.57 266 HIS A C 1
ATOM 2150 O O . HIS A 1 285 ? 0.037 31.692 -38.235 1.00 30.82 266 HIS A O 1
ATOM 2157 N N . ILE A 1 286 ? 1.662 30.198 -37.745 1.00 23.25 267 ILE A N 1
ATOM 2158 C CA . ILE A 1 286 ? 1.862 29.795 -39.136 1.00 25.47 267 ILE A CA 1
ATOM 2159 C C . ILE A 1 286 ? 0.582 29.169 -39.702 1.00 27.86 267 ILE A C 1
ATOM 2160 O O . ILE A 1 286 ? 0.134 29.517 -40.807 1.00 28.77 267 ILE A O 1
ATOM 2165 N N . LEU A 1 287 ? -0.033 28.277 -38.933 1.00 30.05 268 LEU A N 1
ATOM 2166 C CA . LEU A 1 287 ? -1.232 27.562 -39.387 1.00 33.94 268 LEU A CA 1
ATOM 2167 C C . LEU A 1 287 ? -2.418 28.510 -39.563 1.00 37.39 268 LEU A C 1
ATOM 2168 O O . LEU A 1 287 ? -3.088 28.473 -40.599 1.00 38.66 268 LEU A O 1
ATOM 2173 N N . VAL A 1 288 ? -2.654 29.355 -38.561 1.00 40.86 269 VAL A N 1
ATOM 2174 C CA . VAL A 1 288 ? -3.677 30.400 -38.619 1.00 43.95 269 VAL A CA 1
ATOM 2175 C C . VAL A 1 288 ? -3.459 31.334 -39.818 1.00 47.43 269 VAL A C 1
ATOM 2176 O O . VAL A 1 288 ? -4.410 31.685 -40.513 1.00 49.14 269 VAL A O 1
ATOM 2188 N N . GLU A 1 290 ? -1.720 30.649 -42.677 1.00 54.20 271 GLU A N 1
ATOM 2189 C CA . GLU A 1 290 ? -1.918 29.929 -43.923 1.00 57.62 271 GLU A CA 1
ATOM 2190 C C . GLU A 1 290 ? -3.413 29.749 -44.210 1.00 58.14 271 GLU A C 1
ATOM 2191 O O . GLU A 1 290 ? -3.806 29.586 -45.364 1.00 58.37 271 GLU A O 1
ATOM 2197 N N . LYS A 1 291 ? -4.242 29.821 -43.171 1.00 59.18 272 LYS A N 1
ATOM 2198 C CA . LYS A 1 291 ? -5.687 29.926 -43.358 1.00 59.53 272 LYS A CA 1
ATOM 2199 C C . LYS A 1 291 ? -6.030 31.214 -44.110 1.00 60.41 272 LYS A C 1
ATOM 2200 O O . LYS A 1 291 ? -6.836 31.208 -45.047 1.00 61.10 272 LYS A O 1
ATOM 2202 N N . PHE A 1 292 ? -5.415 32.322 -43.706 1.00 59.90 273 PHE A N 1
ATOM 2203 C CA . PHE A 1 292 ? -5.682 33.610 -44.344 1.00 59.51 273 PHE A CA 1
ATOM 2204 C C . PHE A 1 292 ? -5.087 33.736 -45.752 1.00 58.75 273 PHE A C 1
ATOM 2205 O O . PHE A 1 292 ? -5.746 34.278 -46.636 1.00 59.27 273 PHE A O 1
ATOM 2213 N N . LYS A 1 293 ? -3.870 33.237 -45.972 1.00 56.78 274 LYS A N 1
ATOM 2214 C CA . LYS A 1 293 ? -3.215 33.392 -47.277 1.00 57.37 274 LYS A CA 1
ATOM 2215 C C . LYS A 1 293 ? -3.953 32.692 -48.434 1.00 57.73 274 LYS A C 1
ATOM 2216 O O . LYS A 1 293 ? -3.851 33.114 -49.593 1.00 55.82 274 LYS A O 1
ATOM 2222 N N . GLU A 1 294 ? -4.695 31.631 -48.122 1.00 59.12 275 GLU A N 1
ATOM 2223 C CA . GLU A 1 294 ? -5.516 30.947 -49.132 1.00 61.23 275 GLU A CA 1
ATOM 2224 C C . GLU A 1 294 ? -6.779 31.750 -49.521 1.00 60.51 275 GLU A C 1
ATOM 2225 O O . GLU A 1 294 ? -7.421 31.431 -50.518 1.00 60.34 275 GLU A O 1
ATOM 2231 N N . LYS A 1 295 ? -7.111 32.796 -48.758 1.00 60.66 276 LYS A N 1
ATOM 2232 C CA . LYS A 1 295 ? -8.238 33.687 -49.092 1.00 60.60 276 LYS A CA 1
ATOM 2233 C C . LYS A 1 295 ? -8.020 34.490 -50.385 1.00 60.15 276 LYS A C 1
ATOM 2234 O O . LYS A 1 295 ? -6.891 34.835 -50.751 1.00 60.10 276 LYS A O 1
#